Protein AF-0000000075201755 (afdb_homodimer)

InterPro domains:
  IPR006913 CENP-V/GFA domain [PF04828] (7-126)
  IPR006913 CENP-V/GFA domain [PS51891] (7-127)
  IPR011057 Mss4-like superfamily [SSF51316] (7-144)

Organism: Armillaria gallica (NCBI:txid47427)

Radius of gyration: 18.47 Å; Cα contacts (8 Å, |Δi|>4): 794; chains: 2; bounding box: 42×54×46 Å

Structure (mmCIF, N/CA/C/O backbone):
data_AF-0000000075201755-model_v1
#
loop_
_entity.id
_entity.type
_entity.pdbx_description
1 polymer 'CENP-V/GFA domain-containing protein'
#
loop_
_atom_site.group_PDB
_atom_site.id
_atom_site.type_symbol
_atom_site.label_atom_id
_atom_site.label_alt_id
_atom_site.label_comp_id
_atom_site.label_asym_id
_atom_site.label_entity_id
_atom_site.label_seq_id
_atom_site.pdbx_PDB_ins_code
_atom_site.Cartn_x
_atom_site.Cartn_y
_atom_site.Cartn_z
_atom_site.occupancy
_atom_site.B_iso_or_equiv
_atom_site.auth_seq_id
_atom_site.auth_comp_id
_atom_site.auth_asym_id
_atom_site.auth_atom_id
_atom_site.pdbx_PDB_model_num
ATOM 1 N N . MET A 1 1 ? -8.461 -29.719 -10.852 1 42.91 1 MET A N 1
ATOM 2 C CA . MET A 1 1 ? -9.305 -28.578 -11.188 1 42.91 1 MET A CA 1
ATOM 3 C C . MET A 1 1 ? -8.68 -27.281 -10.688 1 42.91 1 MET A C 1
ATOM 5 O O . MET A 1 1 ? -8.844 -26.219 -11.312 1 42.91 1 MET A O 1
ATOM 9 N N . SER A 1 2 ? -8.062 -27.219 -9.43 1 54.12 2 SER A N 1
ATOM 10 C CA . SER A 1 2 ? -7.434 -26.156 -8.648 1 54.12 2 SER A CA 1
ATOM 11 C C . SER A 1 2 ? -6.188 -25.625 -9.344 1 54.12 2 SER A C 1
ATOM 13 O O . SER A 1 2 ? -5.934 -24.406 -9.328 1 54.12 2 SER A O 1
ATOM 15 N N . GLU A 1 3 ? -5.562 -26.531 -10.18 1 63.09 3 GLU A N 1
ATOM 16 C CA . GLU A 1 3 ? -4.336 -26.234 -10.914 1 63.09 3 GLU A CA 1
ATOM 17 C C . GLU A 1 3 ? -4.629 -25.484 -12.211 1 63.09 3 GLU A C 1
ATOM 19 O O . GLU A 1 3 ? -3.717 -24.938 -12.836 1 63.09 3 GLU A O 1
ATOM 24 N N . ASP A 1 4 ? -5.906 -25.203 -12.461 1 81.56 4 ASP A N 1
ATOM 25 C CA . ASP A 1 4 ? -6.223 -24.625 -13.766 1 81.56 4 ASP A CA 1
ATOM 26 C C . ASP A 1 4 ? -6.762 -23.203 -13.617 1 81.56 4 ASP A C 1
ATOM 28 O O . ASP A 1 4 ? -7.336 -22.641 -14.555 1 81.56 4 ASP A O 1
ATOM 32 N N . ILE A 1 5 ? -6.504 -22.656 -12.586 1 93.19 5 ILE A N 1
ATOM 33 C CA . ILE A 1 5 ? -7.125 -21.359 -12.383 1 93.19 5 ILE A CA 1
ATOM 34 C C . ILE A 1 5 ? -6.266 -20.266 -13.023 1 93.19 5 ILE A C 1
ATOM 36 O O . ILE A 1 5 ? -5.035 -20.375 -13.055 1 93.19 5 ILE A O 1
ATOM 40 N N . GLU A 1 6 ? -7.012 -19.312 -13.594 1 97.19 6 GLU A N 1
ATOM 41 C CA . GLU A 1 6 ? -6.352 -18.109 -14.086 1 97.19 6 GLU A CA 1
ATOM 42 C C . GLU A 1 6 ? -6.793 -16.875 -13.289 1 97.19 6 GLU A C 1
ATOM 44 O O . GLU A 1 6 ? -7.984 -16.703 -13.023 1 97.19 6 GLU A O 1
ATOM 49 N N . THR A 1 7 ? -5.836 -16.125 -12.875 1 97.81 7 THR A N 1
ATOM 50 C CA . THR A 1 7 ? -6.086 -14.883 -12.141 1 97.81 7 THR A CA 1
ATOM 51 C C . THR A 1 7 ? -5.512 -13.68 -12.883 1 97.81 7 THR A C 1
ATOM 53 O O . THR A 1 7 ? -4.391 -13.742 -13.398 1 97.81 7 THR A O 1
ATOM 56 N N . ASN A 1 8 ? -6.355 -12.648 -12.961 1 98.19 8 ASN A N 1
ATOM 57 C CA . ASN A 1 8 ? -5.941 -11.43 -13.648 1 98.19 8 ASN A CA 1
ATOM 58 C C . ASN A 1 8 ? -5.848 -10.25 -12.688 1 98.19 8 ASN A C 1
ATOM 60 O O . ASN A 1 8 ? -6.578 -10.195 -11.695 1 98.19 8 ASN A O 1
ATOM 64 N N . GLY A 1 9 ? -4.926 -9.367 -12.992 1 97.81 9 GLY A N 1
ATOM 65 C CA . GLY A 1 9 ? -4.746 -8.141 -12.242 1 97.81 9 GLY A CA 1
ATOM 66 C C . GLY A 1 9 ? -3.98 -7.074 -13 1 97.81 9 GLY A C 1
ATOM 67 O O . GLY A 1 9 ? -3.691 -7.242 -14.188 1 97.81 9 GLY A O 1
ATOM 68 N N . GLY A 1 10 ? -3.781 -5.914 -12.305 1 96.94 10 GLY A N 1
ATOM 69 C CA . GLY A 1 10 ? -3.074 -4.82 -12.945 1 96.94 10 GLY A CA 1
ATOM 70 C C . GLY A 1 10 ? -3.221 -3.5 -12.211 1 96.94 10 GLY A C 1
ATOM 71 O O . GLY A 1 10 ? -3.791 -3.451 -11.117 1 96.94 10 GLY A O 1
ATOM 72 N N . CYS A 1 11 ? -2.637 -2.471 -12.883 1 94.75 11 CYS A N 1
ATOM 73 C CA . CYS A 1 11 ? -2.6 -1.148 -12.266 1 94.75 11 CYS A CA 1
ATOM 74 C C . CYS A 1 11 ? -3.977 -0.497 -12.289 1 94.75 11 CYS A C 1
ATOM 76 O O . CYS A 1 11 ? -4.926 -1.062 -12.836 1 94.75 11 CYS A O 1
ATOM 78 N N . TYR A 1 12 ? -4.113 0.664 -11.703 1 92.19 12 TYR A N 1
ATOM 79 C CA . TYR A 1 12 ? -5.367 1.394 -11.547 1 92.19 12 TYR A CA 1
ATOM 80 C C . TYR A 1 12 ? -5.941 1.788 -12.898 1 92.19 12 TYR A C 1
ATOM 82 O O . TYR A 1 12 ? -7.137 1.61 -13.148 1 92.19 12 TYR A O 1
ATOM 90 N N . CYS A 1 13 ? -5.168 2.301 -13.812 1 91.62 13 CYS A N 1
ATOM 91 C CA . CYS A 1 13 ? -5.68 2.873 -15.055 1 91.62 13 CYS A CA 1
ATOM 92 C C . CYS A 1 13 ? -5.855 1.799 -16.125 1 91.62 13 CYS A C 1
ATOM 94 O O . CYS A 1 13 ? -6.395 2.066 -17.203 1 91.62 13 CYS A O 1
ATOM 96 N N . GLY A 1 14 ? -5.316 0.636 -15.852 1 92.88 14 GLY A N 1
ATOM 97 C CA . GLY A 1 14 ? -5.551 -0.48 -16.75 1 92.88 14 GLY A CA 1
ATOM 98 C C . GLY A 1 14 ? -4.488 -0.616 -17.828 1 92.88 14 GLY A C 1
ATOM 99 O O . GLY A 1 14 ? -4.508 -1.568 -18.609 1 92.88 14 GLY A O 1
ATOM 100 N N . LYS A 1 15 ? -3.479 0.165 -17.828 1 94.12 15 LYS A N 1
ATOM 101 C CA . LYS A 1 15 ? -2.49 0.162 -18.891 1 94.12 15 LYS A CA 1
ATOM 102 C C . LYS A 1 15 ? -1.431 -0.912 -18.672 1 94.12 15 LYS A C 1
ATOM 104 O O . LYS A 1 15 ? -0.676 -1.252 -19.578 1 94.12 15 LYS A O 1
ATOM 109 N N . LEU A 1 16 ? -1.272 -1.37 -17.562 1 96.25 16 LEU A N 1
ATOM 110 C CA . LEU A 1 16 ? -0.394 -2.484 -17.234 1 96.25 16 LEU A CA 1
ATOM 111 C C . LEU A 1 16 ? -1.183 -3.623 -16.594 1 96.25 16 LEU A C 1
ATOM 113 O O . LEU A 1 16 ? -1.759 -3.457 -15.508 1 96.25 16 LEU A O 1
ATOM 117 N N . ARG A 1 17 ? -1.285 -4.777 -17.297 1 97.62 17 ARG A N 1
ATOM 118 C CA . ARG A 1 17 ? -2.09 -5.906 -16.859 1 97.62 17 ARG A CA 1
ATOM 119 C C . ARG A 1 17 ? -1.306 -7.211 -16.953 1 97.62 17 ARG A C 1
ATOM 121 O O . ARG A 1 17 ? -0.401 -7.336 -17.781 1 97.62 17 ARG A O 1
ATOM 128 N N . TYR A 1 18 ? -1.688 -8.148 -16.156 1 98.31 18 TYR A N 1
ATOM 129 C CA . TYR A 1 18 ? -1.048 -9.453 -16.172 1 98.31 18 TYR A CA 1
ATOM 130 C C . TYR A 1 18 ? -2.068 -10.562 -15.945 1 98.31 18 TYR A C 1
ATOM 132 O O . TYR A 1 18 ? -3.209 -10.297 -15.555 1 98.31 18 TYR A O 1
ATOM 140 N N . ALA A 1 19 ? -1.633 -11.773 -16.25 1 98.44 19 ALA A N 1
ATOM 141 C CA . ALA A 1 19 ? -2.316 -13.008 -15.875 1 98.44 19 ALA A CA 1
ATOM 142 C C . ALA A 1 19 ? -1.36 -13.977 -15.188 1 98.44 19 ALA A C 1
ATOM 144 O O . ALA A 1 19 ? -0.18 -14.055 -15.539 1 98.44 19 ALA A O 1
ATOM 145 N N . VAL A 1 20 ? -1.873 -14.648 -14.195 1 98.06 20 VAL A N 1
ATOM 146 C CA . VAL A 1 20 ? -1.144 -15.742 -13.555 1 98.06 20 VAL A CA 1
ATOM 147 C C . VAL A 1 20 ? -1.984 -17.016 -13.594 1 98.06 20 VAL A C 1
ATOM 149 O O . VAL A 1 20 ? -3.201 -16.969 -13.391 1 98.06 20 VAL A O 1
ATOM 152 N N . LYS A 1 21 ? -1.256 -18.094 -13.891 1 97.38 21 LYS A N 1
ATOM 153 C CA . LYS A 1 21 ? -1.932 -19.391 -13.969 1 97.38 21 LYS A CA 1
ATOM 154 C C . LYS A 1 21 ? -1.523 -20.297 -12.805 1 97.38 21 LYS A C 1
ATOM 156 O O . LYS A 1 21 ? -0.35 -20.344 -12.438 1 97.38 21 LYS A O 1
ATOM 161 N N . GLY A 1 22 ? -2.537 -20.969 -12.273 1 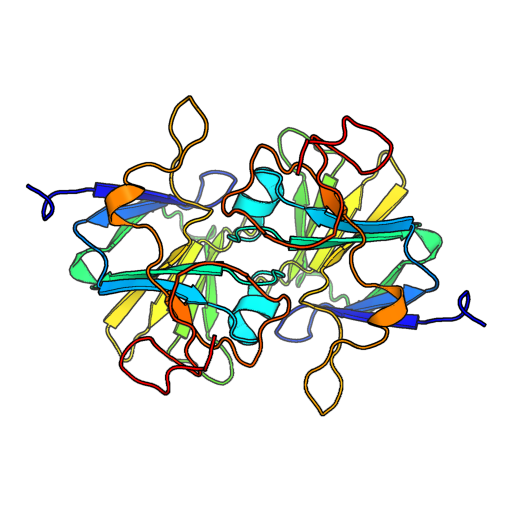96.75 22 GLY A N 1
ATOM 162 C CA . GLY A 1 22 ? -2.277 -21.938 -11.227 1 96.75 22 GLY A CA 1
ATOM 163 C C . GLY A 1 22 ? -2.342 -21.359 -9.836 1 96.75 22 GLY A C 1
ATOM 164 O O . GLY A 1 22 ? -2.85 -20.25 -9.641 1 96.75 22 GLY A O 1
ATOM 165 N N . LEU A 1 23 ? -2.004 -22.188 -8.844 1 96.94 23 LEU A N 1
ATOM 166 C CA . LEU A 1 23 ? -2.016 -21.797 -7.438 1 96.94 23 LEU A CA 1
ATOM 167 C C . LEU A 1 23 ? -0.714 -21.094 -7.055 1 96.94 23 LEU A C 1
ATOM 169 O O . LEU A 1 23 ? 0.337 -21.375 -7.641 1 96.94 23 LEU A O 1
ATOM 173 N N . PRO A 1 24 ? -0.833 -20.203 -6.094 1 97.31 24 PRO A N 1
ATOM 174 C CA . PRO A 1 24 ? 0.39 -19.5 -5.676 1 97.31 24 PRO A CA 1
ATOM 175 C C . PRO A 1 24 ? 1.364 -20.422 -4.938 1 97.31 24 PRO A C 1
ATOM 177 O O . PRO A 1 24 ? 0.945 -21.406 -4.312 1 97.31 24 PRO A O 1
ATOM 180 N N . LEU A 1 25 ? 2.635 -20.031 -5.102 1 96.94 25 LEU A N 1
ATOM 181 C CA . LEU A 1 25 ? 3.672 -20.641 -4.277 1 96.94 25 LEU A CA 1
ATOM 182 C C . LEU A 1 25 ? 3.596 -20.141 -2.84 1 96.94 25 LEU A C 1
ATOM 184 O O . LEU A 1 25 ? 3.971 -20.859 -1.909 1 96.94 25 LEU A O 1
ATOM 188 N N . LEU A 1 26 ? 3.174 -18.953 -2.674 1 97.31 26 LEU A N 1
ATOM 189 C CA . LEU A 1 26 ? 3.057 -18.25 -1.401 1 97.31 26 LEU A CA 1
ATOM 190 C C . LEU A 1 26 ? 2.025 -17.125 -1.49 1 97.31 26 LEU A C 1
ATOM 192 O O . LEU A 1 26 ? 1.981 -16.391 -2.48 1 97.31 26 LEU A O 1
ATOM 196 N N . SER A 1 27 ? 1.187 -17.031 -0.545 1 98.19 27 SER A N 1
ATOM 197 C CA . SER A 1 27 ? 0.241 -15.938 -0.362 1 98.19 27 SER A CA 1
ATOM 198 C C . SER A 1 27 ? 0.22 -15.461 1.086 1 98.19 27 SER A C 1
ATOM 200 O O . SER A 1 27 ? -0.133 -16.219 1.99 1 98.19 27 SER A O 1
ATOM 202 N N . ALA A 1 28 ? 0.634 -14.18 1.327 1 98.5 28 ALA A N 1
ATOM 203 C CA . ALA A 1 28 ? 0.812 -13.711 2.699 1 98.5 28 ALA A CA 1
ATOM 204 C C . ALA A 1 28 ? 0.597 -12.203 2.797 1 98.5 28 ALA A C 1
ATOM 206 O O . ALA A 1 28 ? 0.682 -11.492 1.793 1 98.5 28 ALA A O 1
ATOM 207 N N . TYR A 1 29 ? 0.258 -11.766 4.008 1 98.06 29 TYR A N 1
ATOM 208 C CA . TYR A 1 29 ? 0.422 -10.352 4.332 1 98.06 29 TYR A CA 1
ATOM 209 C C . TYR A 1 29 ? 1.868 -10.047 4.699 1 98.06 29 TYR A C 1
ATOM 211 O O . TYR A 1 29 ? 2.396 -10.578 5.676 1 98.06 29 TYR A O 1
ATOM 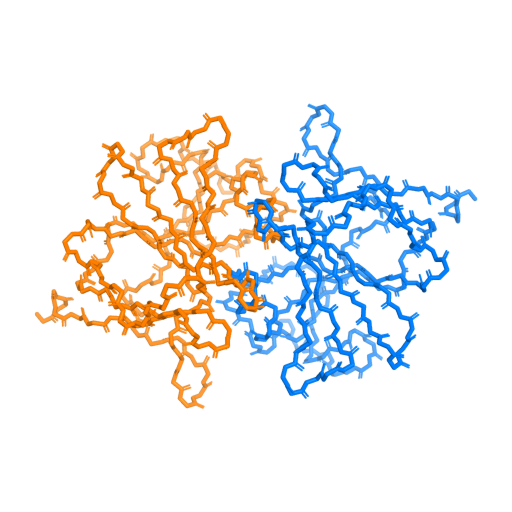219 N N . CYS A 1 30 ? 2.498 -9.242 3.938 1 98.06 30 CYS A N 1
ATOM 220 C CA . CYS A 1 30 ? 3.891 -8.891 4.176 1 98.06 30 CYS A CA 1
ATOM 221 C C . CYS A 1 30 ? 3.994 -7.559 4.914 1 98.06 30 CYS A C 1
ATOM 223 O O . CYS A 1 30 ? 3.498 -6.539 4.434 1 98.06 30 CYS A O 1
ATOM 225 N N . HIS A 1 31 ? 4.73 -7.562 6.035 1 97 31 HIS A N 1
ATOM 226 C CA . HIS A 1 31 ? 4.867 -6.391 6.895 1 97 31 HIS A CA 1
ATOM 227 C C . HIS A 1 31 ? 6.285 -5.84 6.852 1 97 31 HIS A C 1
ATOM 229 O O . HIS A 1 31 ? 6.66 -5.008 7.684 1 97 31 HIS A O 1
ATOM 235 N N . CYS A 1 32 ? 7.105 -6.254 5.887 1 96.19 32 CYS A N 1
ATOM 236 C CA . CYS A 1 32 ? 8.484 -5.777 5.887 1 96.19 32 CYS A CA 1
ATOM 237 C C . CYS A 1 32 ? 8.547 -4.285 5.586 1 96.19 32 CYS A C 1
ATOM 239 O O . CYS A 1 32 ? 7.641 -3.736 4.957 1 96.19 32 CYS A O 1
ATOM 241 N N . THR A 1 33 ? 9.633 -3.66 5.969 1 93.31 33 THR A N 1
ATOM 242 C CA . THR A 1 33 ? 9.742 -2.209 5.848 1 93.31 33 THR A CA 1
ATOM 243 C C . THR A 1 33 ? 9.891 -1.797 4.387 1 93.31 33 THR A C 1
ATOM 245 O O . THR A 1 33 ? 9.508 -0.688 4.008 1 93.31 33 THR A O 1
ATOM 248 N N . LEU A 1 34 ? 10.406 -2.648 3.551 1 93.12 34 LEU A N 1
ATOM 249 C CA . LEU A 1 34 ? 10.508 -2.357 2.125 1 93.12 34 LEU A CA 1
ATOM 250 C C . LEU A 1 34 ? 9.133 -2.197 1.5 1 93.12 34 LEU A C 1
ATOM 252 O O . LEU A 1 34 ? 8.859 -1.195 0.835 1 93.12 34 LEU A O 1
ATOM 256 N N . CYS A 1 35 ? 8.242 -3.164 1.737 1 94.88 35 CYS A N 1
ATOM 257 C CA . CYS A 1 35 ? 6.891 -3.105 1.192 1 94.88 35 CYS A CA 1
ATOM 258 C C . CYS A 1 35 ? 6.125 -1.917 1.763 1 94.88 35 CYS A C 1
ATOM 260 O O . CYS A 1 35 ? 5.367 -1.261 1.046 1 94.88 35 CYS A O 1
ATOM 262 N N . GLN A 1 36 ? 6.344 -1.65 3.047 1 94.06 36 GLN A N 1
ATOM 263 C CA . GLN A 1 36 ? 5.711 -0.491 3.668 1 94.06 36 GLN A CA 1
ATOM 264 C C . GLN A 1 36 ? 6.102 0.798 2.951 1 94.06 36 GLN A C 1
ATOM 266 O O . GLN A 1 36 ? 5.238 1.613 2.617 1 94.06 36 GLN A O 1
ATOM 271 N N . ARG A 1 37 ? 7.348 0.954 2.682 1 91.12 37 ARG A N 1
ATOM 272 C CA . ARG A 1 37 ? 7.848 2.195 2.102 1 91.12 37 ARG A CA 1
ATOM 273 C C . ARG A 1 37 ? 7.488 2.293 0.622 1 91.12 37 ARG A C 1
ATOM 275 O O . ARG A 1 37 ? 7.086 3.355 0.143 1 91.12 37 ARG A O 1
ATOM 282 N N . PHE A 1 38 ? 7.586 1.23 -0.1 1 92.12 38 PHE A N 1
ATOM 283 C CA . PHE A 1 38 ? 7.332 1.249 -1.535 1 92.12 38 PHE A CA 1
ATOM 284 C C . PHE A 1 38 ? 5.848 1.449 -1.82 1 92.12 38 PHE A C 1
ATOM 286 O O . PHE A 1 38 ? 5.48 2.18 -2.742 1 92.12 38 PHE A O 1
ATOM 293 N N . ASP A 1 39 ? 5.016 0.807 -1.049 1 93.38 39 ASP A N 1
ATOM 294 C CA . ASP A 1 39 ? 3.586 0.832 -1.33 1 93.38 39 ASP A CA 1
ATOM 295 C C . ASP A 1 39 ? 2.859 1.803 -0.402 1 93.38 39 ASP A C 1
ATOM 297 O O . ASP A 1 39 ? 1.632 1.903 -0.438 1 93.38 39 ASP A O 1
ATOM 301 N N . ALA A 1 40 ? 3.645 2.51 0.417 1 93.5 40 ALA A N 1
ATOM 302 C CA . ALA A 1 40 ? 3.096 3.504 1.335 1 93.5 40 ALA A CA 1
ATOM 303 C C . ALA A 1 40 ? 1.946 2.918 2.152 1 93.5 40 ALA A C 1
ATOM 305 O O . ALA A 1 40 ? 0.886 3.535 2.275 1 93.5 40 ALA A O 1
ATOM 306 N N . ALA A 1 41 ? 2.127 1.716 2.693 1 95.5 41 ALA A N 1
ATOM 307 C CA . ALA A 1 41 ? 1.025 1.019 3.352 1 95.5 41 ALA A CA 1
ATOM 308 C C . ALA A 1 41 ? 1.518 0.24 4.566 1 95.5 41 ALA A C 1
ATOM 310 O O . ALA A 1 41 ? 2.715 -0.023 4.703 1 95.5 41 ALA A O 1
ATOM 311 N N . ALA A 1 42 ? 0.602 -0.088 5.48 1 93.06 42 ALA A N 1
ATOM 312 C CA . ALA A 1 42 ? 0.961 -0.862 6.668 1 93.06 42 ALA A CA 1
ATOM 313 C C . ALA A 1 42 ? 1.459 -2.252 6.285 1 93.06 42 ALA A C 1
ATOM 315 O O . ALA A 1 42 ? 2.377 -2.785 6.914 1 93.06 42 ALA A O 1
ATOM 316 N N . PHE A 1 43 ? 0.849 -2.801 5.348 1 96.12 43 PHE A N 1
ATOM 317 C CA . PHE A 1 43 ? 1.266 -4.082 4.789 1 96.12 43 PHE A CA 1
ATOM 318 C C . PHE A 1 43 ? 0.59 -4.336 3.447 1 96.12 43 PHE A C 1
ATOM 320 O O . PHE A 1 43 ? -0.344 -3.623 3.072 1 96.12 43 PHE A O 1
ATOM 327 N N . ILE A 1 44 ? 1.083 -5.297 2.699 1 97.12 44 ILE A N 1
ATOM 328 C CA . ILE A 1 44 ? 0.491 -5.652 1.413 1 97.12 44 ILE A CA 1
ATOM 329 C C . ILE A 1 44 ? 0.144 -7.141 1.398 1 97.12 44 ILE A C 1
ATOM 331 O O . ILE A 1 44 ? 0.649 -7.91 2.219 1 97.12 44 ILE A O 1
ATOM 335 N N . HIS A 1 45 ? -0.804 -7.48 0.625 1 97.88 45 HIS A N 1
ATOM 336 C CA . HIS A 1 45 ? -1.05 -8.875 0.27 1 97.88 45 HIS A CA 1
ATOM 337 C C . HIS A 1 45 ? -0.196 -9.297 -0.921 1 97.88 45 HIS A C 1
ATOM 339 O O . HIS A 1 45 ? -0.499 -8.945 -2.064 1 97.88 45 HIS A O 1
ATOM 345 N N . THR A 1 46 ? 0.869 -10.078 -0.638 1 98.25 46 THR A N 1
ATOM 346 C CA . THR A 1 46 ? 1.783 -10.531 -1.68 1 98.25 46 THR A CA 1
ATOM 347 C C . THR A 1 46 ? 1.472 -11.969 -2.084 1 98.25 46 THR A C 1
ATOM 349 O O . THR A 1 46 ? 1.221 -12.82 -1.229 1 98.25 46 THR A O 1
ATOM 352 N N . ILE A 1 47 ? 1.482 -12.164 -3.344 1 98.44 47 ILE A N 1
ATOM 353 C CA . ILE A 1 47 ? 1.196 -13.484 -3.906 1 98.44 47 ILE A CA 1
ATOM 354 C C . ILE A 1 47 ? 2.305 -13.883 -4.879 1 98.44 47 ILE A C 1
ATOM 356 O O . ILE A 1 47 ? 2.578 -13.164 -5.844 1 98.44 47 ILE A O 1
ATOM 360 N N . HIS A 1 48 ? 2.912 -15.008 -4.633 1 98.5 48 HIS A N 1
ATOM 361 C CA . HIS A 1 48 ? 4.094 -15.414 -5.383 1 98.5 48 HIS A CA 1
ATOM 362 C C . HIS A 1 48 ? 3.775 -16.562 -6.336 1 98.5 48 HIS A C 1
ATOM 364 O O . HIS A 1 48 ? 3.041 -17.484 -5.977 1 98.5 48 HIS A O 1
ATOM 370 N N . PHE A 1 49 ? 4.344 -16.453 -7.48 1 98.38 49 PHE A N 1
ATOM 371 C CA . PHE A 1 49 ? 4.176 -17.469 -8.516 1 98.38 49 PHE A CA 1
ATOM 372 C C . PHE A 1 49 ? 5.512 -17.797 -9.18 1 98.38 49 PHE A C 1
ATOM 374 O O . PHE A 1 49 ? 6.426 -16.953 -9.188 1 98.38 49 PHE A O 1
ATOM 381 N N . SER A 1 50 ? 5.578 -19.016 -9.758 1 97.75 50 SER A N 1
ATOM 382 C CA . SER A 1 50 ? 6.703 -19.328 -10.641 1 97.75 50 SER A CA 1
ATOM 383 C C . SER A 1 50 ? 6.695 -18.438 -11.875 1 97.75 50 SER A C 1
ATOM 385 O O . SER A 1 50 ? 5.645 -17.938 -12.281 1 97.75 50 SER A O 1
ATOM 387 N N . SER A 1 51 ? 7.871 -18.281 -12.406 1 98.19 51 SER A N 1
ATOM 388 C CA . SER A 1 51 ? 7.988 -17.422 -13.578 1 98.19 51 SER A CA 1
ATOM 389 C C . SER A 1 51 ? 7.109 -17.922 -14.719 1 98.19 51 SER A C 1
ATOM 391 O O . SER A 1 51 ? 6.512 -17.141 -15.445 1 98.19 51 SER A O 1
ATOM 393 N N . ALA A 1 52 ? 6.965 -19.219 -14.883 1 97.69 52 ALA A N 1
ATOM 394 C CA . ALA A 1 52 ? 6.207 -19.812 -15.977 1 97.69 52 ALA A CA 1
ATOM 395 C C . ALA A 1 52 ? 4.715 -19.531 -15.828 1 97.69 52 ALA A C 1
ATOM 397 O O . ALA A 1 52 ? 3.961 -19.625 -16.797 1 97.69 52 ALA A O 1
ATOM 398 N N . ALA A 1 53 ? 4.273 -19.234 -14.664 1 97.81 53 ALA A N 1
ATOM 399 C CA . ALA A 1 53 ? 2.855 -19.031 -14.383 1 97.81 53 ALA A CA 1
ATOM 400 C C . ALA A 1 53 ? 2.43 -17.609 -14.742 1 97.81 53 ALA A C 1
ATOM 402 O O . ALA A 1 53 ? 1.235 -17.312 -14.836 1 97.81 53 ALA A O 1
ATOM 403 N N . PHE A 1 54 ? 3.379 -16.703 -14.891 1 98.44 54 PHE A N 1
ATOM 404 C CA . PHE A 1 54 ? 3.1 -15.281 -15.031 1 98.44 54 PHE A CA 1
ATOM 405 C C . PHE A 1 54 ? 3.234 -14.852 -16.484 1 98.44 54 PHE A C 1
ATOM 407 O O . PHE A 1 54 ? 4.172 -15.258 -17.188 1 98.44 54 PHE A O 1
ATOM 414 N N . SER A 1 55 ? 2.295 -13.961 -16.922 1 98.19 55 SER A N 1
ATOM 415 C CA . SER A 1 55 ? 2.428 -13.305 -18.219 1 98.19 55 SER A CA 1
ATOM 416 C C . SER A 1 55 ? 1.83 -11.898 -18.188 1 98.19 55 SER A C 1
ATOM 418 O O . SER A 1 55 ? 0.781 -11.68 -17.594 1 98.19 55 SER A O 1
ATOM 420 N N . TRP A 1 56 ? 2.543 -10.992 -18.812 1 97.75 56 TRP A N 1
ATOM 421 C CA . TRP A 1 56 ? 1.932 -9.695 -19.094 1 97.75 56 TRP A CA 1
ATOM 422 C C . TRP A 1 56 ? 0.87 -9.812 -20.188 1 97.75 56 TRP A C 1
ATOM 424 O O . TRP A 1 56 ? 1.112 -10.422 -21.234 1 97.75 56 TRP A O 1
ATOM 434 N N . THR A 1 57 ? -0.287 -9.258 -19.875 1 97.88 57 THR A N 1
ATOM 435 C CA . THR A 1 57 ? -1.341 -9.281 -20.891 1 97.88 57 THR A CA 1
ATOM 436 C C . THR A 1 57 ? -1.526 -7.906 -21.516 1 97.88 57 THR A C 1
ATOM 438 O O . THR A 1 57 ? -2.143 -7.781 -22.578 1 97.88 57 THR A O 1
ATOM 441 N N . ARG A 1 58 ? -1.114 -6.898 -20.922 1 96.69 58 ARG A N 1
ATOM 442 C CA . ARG A 1 58 ? -0.993 -5.543 -21.453 1 96.69 58 ARG A CA 1
ATOM 443 C C . ARG A 1 58 ? 0.275 -4.867 -20.938 1 96.69 58 ARG A C 1
ATOM 445 O O . ARG A 1 58 ? 0.401 -4.598 -19.75 1 96.69 58 ARG A O 1
ATOM 452 N N . TYR A 1 59 ? 1.113 -4.719 -21.812 1 93.81 59 TYR A N 1
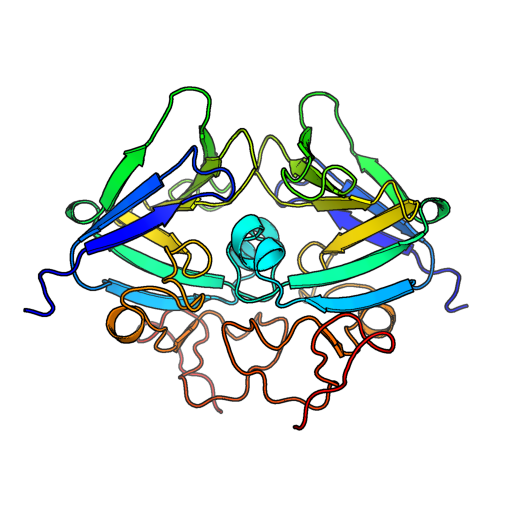ATOM 453 C CA . TYR A 1 59 ? 2.432 -4.164 -21.531 1 93.81 59 TYR A CA 1
ATOM 454 C C . TYR A 1 59 ? 2.904 -3.273 -22.672 1 93.81 59 TYR A C 1
ATOM 456 O O . TYR A 1 59 ? 3.146 -3.752 -23.781 1 93.81 59 TYR A O 1
ATOM 464 N N . GLU A 1 60 ? 2.727 -2.025 -22.5 1 84.88 60 GLU A N 1
ATOM 465 C CA . GLU A 1 60 ? 3.232 -1.115 -23.531 1 84.88 60 GLU A CA 1
ATOM 466 C C . GLU A 1 60 ? 4.578 -0.522 -23.125 1 84.88 60 GLU A C 1
ATOM 468 O O . GLU A 1 60 ? 4.703 0.073 -22.047 1 84.88 60 GLU A O 1
ATOM 473 N N . GLU A 1 61 ? 5.453 -0.667 -24.078 1 77.19 61 GLU A N 1
ATOM 474 C CA . GLU A 1 61 ? 6.781 -0.117 -23.828 1 77.19 61 GLU A CA 1
ATOM 475 C C . GLU A 1 61 ? 6.715 1.383 -23.547 1 77.19 61 GLU A C 1
ATOM 477 O O . GLU A 1 61 ? 5.938 2.1 -24.188 1 77.19 61 GLU A O 1
ATOM 482 N N . GLY A 1 62 ? 7.426 1.862 -22.594 1 81.88 62 GLY A N 1
ATOM 483 C CA . GLY A 1 62 ? 7.422 3.268 -22.203 1 81.88 62 GLY A CA 1
ATOM 484 C C . GLY A 1 62 ? 6.371 3.605 -21.172 1 81.88 62 GLY A C 1
ATOM 485 O O . GLY A 1 62 ? 6.375 4.703 -20.609 1 81.88 62 GLY A O 1
ATOM 486 N N . LYS A 1 63 ? 5.52 2.6 -20.969 1 85.25 63 LYS A N 1
ATOM 487 C CA . LYS A 1 63 ? 4.469 2.863 -19.984 1 85.25 63 LYS A CA 1
ATOM 488 C C . LYS A 1 63 ? 4.691 2.055 -18.719 1 85.25 63 LYS A C 1
ATOM 490 O O . LYS A 1 63 ? 3.779 1.913 -17.891 1 85.25 63 LYS A O 1
ATOM 495 N N . VAL A 1 64 ? 5.887 1.512 -18.625 1 92.94 64 VAL A N 1
ATOM 496 C CA . VAL A 1 64 ? 6.262 0.74 -17.438 1 92.94 64 VAL A CA 1
ATOM 497 C C . VAL A 1 64 ? 7.516 1.339 -16.812 1 92.94 64 VAL A C 1
ATOM 499 O O . VAL A 1 64 ? 8.492 1.627 -17.5 1 92.94 64 VAL A O 1
ATOM 502 N N . ASN A 1 65 ? 7.445 1.592 -15.594 1 92.25 65 ASN A N 1
ATOM 503 C CA . ASN A 1 65 ? 8.609 1.977 -14.797 1 92.25 65 ASN A CA 1
ATOM 504 C C . ASN A 1 65 ? 9.133 0.808 -13.969 1 92.25 65 ASN A C 1
ATOM 506 O O . ASN A 1 65 ? 8.359 0.136 -13.281 1 92.25 65 ASN A O 1
ATOM 510 N N . THR A 1 66 ? 10.422 0.607 -14.125 1 94.06 66 THR A N 1
ATOM 511 C CA . THR A 1 66 ? 11.031 -0.444 -13.32 1 94.06 66 THR A CA 1
ATOM 512 C C . THR A 1 66 ? 12.062 0.143 -12.359 1 94.06 66 THR A C 1
ATOM 514 O O . THR A 1 66 ? 12.633 1.202 -12.625 1 94.06 66 THR A O 1
ATOM 517 N N . PHE A 1 67 ? 12.203 -0.52 -11.25 1 95.38 67 PHE A N 1
ATOM 518 C CA . PHE A 1 67 ? 13.172 -0.127 -10.242 1 95.38 67 PHE A CA 1
ATOM 519 C C . PHE A 1 67 ? 13.805 -1.354 -9.586 1 95.38 67 PHE A C 1
ATOM 521 O O . PHE A 1 67 ? 13.094 -2.219 -9.07 1 95.38 67 PHE A O 1
ATOM 528 N N . GLU A 1 68 ? 15.148 -1.363 -9.742 1 96.5 68 GLU A N 1
ATOM 529 C CA . GLU A 1 68 ? 15.875 -2.373 -8.977 1 96.5 68 GLU A CA 1
ATOM 530 C C . GLU A 1 68 ? 16.141 -1.903 -7.551 1 96.5 68 GLU A C 1
ATOM 532 O O . GLU A 1 68 ? 16.781 -0.865 -7.344 1 96.5 68 GLU A O 1
ATOM 537 N N . VAL A 1 69 ? 15.633 -2.713 -6.582 1 94.69 69 VAL A N 1
ATOM 538 C CA . VAL A 1 69 ? 15.797 -2.328 -5.184 1 94.69 69 VAL A CA 1
ATOM 539 C C . VAL A 1 69 ? 17.281 -2.188 -4.855 1 94.69 69 VAL A C 1
ATOM 541 O O . VAL A 1 69 ? 18.062 -3.109 -5.09 1 94.69 69 VAL A O 1
ATOM 544 N N . THR A 1 70 ? 17.719 -1.019 -4.328 1 90.75 70 THR A N 1
ATOM 545 C CA . THR A 1 70 ? 19.109 -0.632 -4.148 1 90.75 70 THR A CA 1
ATOM 546 C C . THR A 1 70 ? 19.875 -1.693 -3.357 1 90.75 70 THR A C 1
ATOM 548 O O . THR A 1 70 ? 20.906 -2.188 -3.803 1 90.75 70 THR A O 1
ATOM 551 N N . 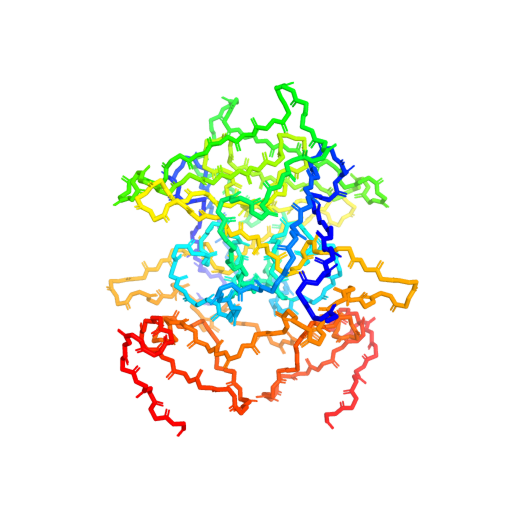ASP A 1 71 ? 19.406 -2.199 -2.271 1 90.25 71 ASP A N 1
ATOM 552 C CA . ASP A 1 71 ? 20.125 -3.162 -1.447 1 90.25 71 ASP A CA 1
ATOM 553 C C . ASP A 1 71 ? 19.734 -4.594 -1.806 1 90.25 71 ASP A C 1
ATOM 555 O O . ASP A 1 71 ? 20.266 -5.551 -1.233 1 90.25 71 ASP A O 1
ATOM 559 N N . LYS A 1 72 ? 18.875 -4.836 -2.76 1 95.12 72 LYS A N 1
ATOM 560 C CA . LYS A 1 72 ? 18.422 -6.129 -3.275 1 95.12 72 LYS A CA 1
ATOM 561 C C . LYS A 1 72 ? 18.188 -6.062 -4.781 1 95.12 72 LYS A C 1
ATOM 563 O O . LYS A 1 72 ? 17.062 -6.297 -5.246 1 95.12 72 LYS A O 1
ATOM 568 N N . PRO A 1 73 ? 19.297 -5.879 -5.48 1 95.12 73 PRO A N 1
ATOM 569 C CA . PRO A 1 73 ? 19.125 -5.578 -6.906 1 95.12 73 PRO A CA 1
ATOM 570 C C . PRO A 1 73 ? 18.516 -6.738 -7.684 1 95.12 73 PRO A C 1
ATOM 572 O O . PRO A 1 73 ? 18.109 -6.562 -8.836 1 95.12 73 PRO A O 1
ATOM 575 N N . TRP A 1 74 ? 18.391 -7.938 -7.059 1 97.06 74 TRP A N 1
ATOM 576 C CA . TRP A 1 74 ? 17.734 -9.07 -7.715 1 97.06 74 TRP A CA 1
ATOM 577 C C . TRP A 1 74 ? 16.219 -8.922 -7.656 1 97.06 74 TRP A C 1
ATOM 579 O O . TRP A 1 74 ? 15.492 -9.688 -8.297 1 97.06 74 TRP A O 1
ATOM 589 N N . LYS A 1 75 ? 15.789 -8.008 -6.93 1 97.12 75 LYS A N 1
ATOM 590 C CA . LYS A 1 75 ? 14.367 -7.684 -6.875 1 97.12 75 LYS A CA 1
ATOM 591 C C . LYS A 1 75 ? 14.039 -6.477 -7.75 1 97.12 75 LYS A C 1
ATOM 593 O O . LYS A 1 75 ? 14.539 -5.375 -7.504 1 97.12 75 LYS A O 1
ATOM 598 N N . ARG A 1 76 ? 13.344 -6.703 -8.805 1 97.56 76 ARG A N 1
ATOM 599 C CA . ARG A 1 76 ? 12.906 -5.633 -9.703 1 97.56 76 ARG A CA 1
ATOM 600 C C . ARG A 1 76 ? 11.414 -5.363 -9.547 1 97.56 76 ARG A C 1
ATOM 602 O O . ARG A 1 76 ? 10.602 -6.277 -9.664 1 97.56 76 ARG A O 1
ATOM 609 N N . ARG A 1 77 ? 11.07 -4.074 -9.297 1 97 77 ARG A N 1
ATOM 610 C CA . ARG A 1 77 ? 9.688 -3.645 -9.148 1 97 77 ARG A CA 1
ATOM 611 C C . ARG A 1 77 ? 9.156 -3.051 -10.445 1 97 77 ARG A C 1
ATOM 613 O O . ARG A 1 77 ? 9.875 -2.328 -11.148 1 97 77 ARG A O 1
ATOM 620 N N . TYR A 1 78 ? 7.938 -3.41 -10.75 1 95.88 78 TYR A N 1
ATOM 621 C CA . TYR A 1 78 ? 7.262 -2.908 -11.938 1 95.88 78 TYR A CA 1
ATOM 622 C C . TYR A 1 78 ? 6.066 -2.035 -11.562 1 95.88 78 TYR A C 1
ATOM 624 O O . TYR A 1 78 ? 5.223 -2.439 -10.758 1 95.88 78 TYR A O 1
ATOM 632 N N . ARG A 1 79 ? 6.012 -0.88 -12.141 1 95 79 ARG A N 1
ATOM 633 C CA . ARG A 1 79 ? 4.922 0.064 -11.906 1 95 79 ARG A CA 1
ATOM 634 C C . ARG A 1 79 ? 4.438 0.669 -13.219 1 95 79 ARG A C 1
ATOM 636 O O . ARG A 1 79 ? 5.18 0.711 -14.203 1 95 79 ARG A O 1
ATOM 643 N N . CYS A 1 80 ? 3.191 1.083 -13.172 1 94.75 80 CYS A N 1
ATOM 644 C CA . CYS A 1 80 ? 2.645 1.789 -14.328 1 94.75 80 CYS A CA 1
ATOM 645 C C . CYS A 1 80 ? 3.191 3.209 -14.406 1 94.75 80 CYS A C 1
ATOM 647 O O . CYS A 1 80 ? 3.17 3.943 -13.414 1 94.75 80 CYS A O 1
ATOM 649 N N . ALA A 1 81 ? 3.611 3.609 -15.555 1 91.44 81 ALA A N 1
ATOM 650 C CA . ALA A 1 81 ? 4.188 4.938 -15.734 1 91.44 81 ALA A CA 1
ATOM 651 C C . ALA A 1 81 ? 3.102 6.008 -15.766 1 91.44 81 ALA A C 1
ATOM 653 O O . ALA A 1 81 ? 3.385 7.195 -15.586 1 91.44 81 ALA A O 1
ATOM 654 N N . ASP A 1 82 ? 1.92 5.621 -15.992 1 91.31 82 ASP A N 1
ATOM 655 C CA . ASP A 1 82 ? 0.825 6.578 -16.109 1 91.31 82 ASP A CA 1
ATOM 656 C C . ASP A 1 82 ? 0.182 6.836 -14.742 1 91.31 82 ASP A C 1
ATOM 658 O O . ASP A 1 82 ? 0.318 7.926 -14.188 1 91.31 82 ASP A O 1
ATOM 662 N N . CYS A 1 83 ? -0.32 5.785 -14.094 1 91.38 83 CYS A N 1
ATOM 663 C CA . CYS A 1 83 ? -1.057 6.004 -12.852 1 91.38 83 CYS A CA 1
ATOM 664 C C . CYS A 1 83 ? -0.165 5.77 -11.641 1 91.38 83 CYS A C 1
ATOM 666 O O . CYS A 1 83 ? -0.521 6.145 -10.516 1 91.38 83 CYS A O 1
ATOM 668 N N . GLY A 1 84 ? 0.981 5.168 -11.898 1 90.88 84 GLY A N 1
ATOM 669 C CA . GLY A 1 84 ? 1.934 4.98 -10.812 1 90.88 84 GLY A CA 1
ATOM 670 C C . GLY A 1 84 ? 1.667 3.732 -9.992 1 90.88 84 GLY A C 1
ATOM 671 O O . GLY A 1 84 ? 2.418 3.42 -9.07 1 90.88 84 GLY A O 1
ATOM 672 N N . GLY A 1 85 ? 0.639 2.994 -10.281 1 91.25 85 GLY A N 1
ATOM 673 C CA . GLY A 1 85 ? 0.306 1.807 -9.508 1 91.25 85 GLY A CA 1
ATOM 674 C C . GLY A 1 85 ? 1.396 0.753 -9.531 1 91.25 85 GLY A C 1
ATOM 675 O O . GLY A 1 85 ? 1.977 0.477 -10.586 1 91.25 85 GLY A O 1
ATOM 676 N N . SER A 1 86 ? 1.768 0.246 -8.312 1 92.62 86 SER A N 1
ATOM 677 C CA . SER A 1 86 ? 2.629 -0.927 -8.211 1 92.62 86 SER A CA 1
ATOM 678 C C . SER A 1 86 ? 1.926 -2.176 -8.734 1 92.62 86 SER A C 1
ATOM 680 O O . SER A 1 86 ? 0.805 -2.48 -8.32 1 92.62 86 SER A O 1
ATOM 682 N N . VAL A 1 87 ? 2.648 -2.924 -9.57 1 95.69 87 VAL A N 1
ATOM 683 C CA . VAL A 1 87 ? 1.905 -3.988 -10.234 1 95.69 87 VAL A CA 1
ATOM 684 C C . VAL A 1 87 ? 2.543 -5.34 -9.922 1 95.69 87 VAL A C 1
ATOM 686 O O . VAL A 1 87 ? 1.841 -6.32 -9.672 1 95.69 87 VAL A O 1
ATOM 689 N N . ALA A 1 88 ? 3.881 -5.398 -9.992 1 97.69 88 ALA A N 1
ATOM 690 C CA . ALA A 1 88 ? 4.527 -6.699 -9.836 1 97.69 88 ALA A CA 1
ATOM 691 C C . ALA A 1 88 ? 5.984 -6.539 -9.414 1 97.69 88 ALA A C 1
ATOM 693 O O . ALA A 1 88 ? 6.527 -5.43 -9.438 1 97.69 88 ALA A O 1
ATOM 694 N N . SER A 1 89 ? 6.523 -7.605 -8.938 1 97.88 89 SER A N 1
ATOM 695 C CA . SER A 1 89 ? 7.941 -7.734 -8.633 1 97.88 89 SER A CA 1
ATOM 696 C C . SER A 1 89 ? 8.508 -9.031 -9.188 1 97.88 89 SER A C 1
ATOM 698 O O . SER A 1 89 ? 7.848 -10.07 -9.156 1 97.88 89 SER A O 1
ATOM 700 N N . TYR A 1 90 ? 9.672 -8.906 -9.703 1 98.44 90 TYR A N 1
ATOM 701 C CA . TYR A 1 90 ? 10.391 -10.086 -10.188 1 98.44 90 TYR A CA 1
ATOM 702 C C . TYR A 1 90 ? 11.68 -10.297 -9.406 1 98.44 90 TYR A C 1
ATOM 704 O O . TYR A 1 90 ? 12.484 -9.367 -9.258 1 98.44 90 TYR A O 1
ATOM 712 N N . ASN A 1 91 ? 11.82 -11.492 -8.867 1 98.25 91 ASN A N 1
ATOM 713 C CA . ASN A 1 91 ? 13.047 -11.922 -8.203 1 98.25 91 ASN A CA 1
ATOM 714 C C . ASN A 1 91 ? 13.906 -12.789 -9.117 1 98.25 91 ASN A C 1
ATOM 716 O O . ASN A 1 91 ? 13.602 -13.961 -9.328 1 98.25 91 ASN A O 1
ATOM 720 N N . THR A 1 92 ? 15.016 -12.258 -9.578 1 97.31 92 THR A N 1
ATOM 721 C CA . THR A 1 92 ? 15.836 -12.945 -10.562 1 97.31 92 THR A CA 1
ATOM 722 C C . THR A 1 92 ? 16.578 -14.109 -9.93 1 97.31 92 THR A C 1
ATOM 724 O O . THR A 1 92 ? 16.922 -15.078 -10.609 1 97.31 92 THR A O 1
ATOM 727 N N . LYS A 1 93 ? 16.859 -14.07 -8.695 1 97.31 93 LYS A N 1
ATOM 728 C CA . LYS A 1 93 ? 17.562 -15.156 -8.023 1 97.31 93 LYS A CA 1
ATOM 729 C C . LYS A 1 93 ? 16.656 -16.375 -7.836 1 97.31 93 LYS A C 1
ATOM 731 O O . LYS A 1 93 ? 17.109 -17.516 -7.961 1 97.31 93 LYS A O 1
ATOM 736 N N . LYS A 1 94 ? 15.398 -16.109 -7.656 1 97.06 94 LYS A N 1
ATOM 737 C CA . LYS A 1 94 ? 14.469 -17.203 -7.379 1 97.06 94 LYS A CA 1
ATOM 738 C C . LYS A 1 94 ? 13.633 -17.531 -8.617 1 97.06 94 LYS A C 1
ATOM 740 O O . LYS A 1 94 ? 12.938 -18.547 -8.648 1 97.06 94 LYS A O 1
ATOM 745 N N . ASP A 1 95 ? 13.734 -16.688 -9.609 1 98.25 95 ASP A N 1
ATOM 746 C CA . ASP A 1 95 ? 12.93 -16.797 -10.82 1 98.25 95 ASP A CA 1
ATOM 747 C C . ASP A 1 95 ? 11.438 -16.875 -10.492 1 98.25 95 ASP A C 1
ATOM 749 O O . ASP A 1 95 ? 10.75 -17.797 -10.93 1 98.25 95 ASP A O 1
ATOM 753 N N . LYS A 1 96 ? 10.93 -15.922 -9.719 1 98.56 96 LYS A N 1
ATOM 754 C CA . LYS A 1 96 ? 9.539 -15.844 -9.266 1 98.56 96 LYS A CA 1
ATOM 755 C C . LYS A 1 96 ? 8.984 -14.438 -9.438 1 98.56 96 LYS A C 1
ATOM 757 O O . LYS A 1 96 ? 9.719 -13.453 -9.336 1 98.56 96 LYS A O 1
ATOM 762 N N . TRP A 1 97 ? 7.754 -14.453 -9.75 1 98.62 97 TRP A N 1
ATOM 763 C CA . TRP A 1 97 ? 6.996 -13.211 -9.773 1 98.62 97 TRP A CA 1
ATOM 764 C C . TRP A 1 97 ? 6.125 -13.078 -8.531 1 98.62 97 TRP A C 1
ATOM 766 O O . TRP A 1 97 ? 5.609 -14.07 -8.016 1 98.62 97 TRP A O 1
ATOM 776 N N . SER A 1 98 ? 6.004 -11.883 -8.055 1 98.38 98 SER A N 1
ATOM 777 C CA . SER A 1 98 ? 4.992 -11.547 -7.062 1 98.38 98 SER A CA 1
ATOM 778 C C . SER A 1 98 ? 4.016 -10.5 -7.602 1 98.38 98 SER A C 1
ATOM 780 O O . SER A 1 98 ? 4.418 -9.578 -8.32 1 98.38 98 SER A O 1
ATOM 782 N N . VAL A 1 99 ? 2.773 -10.719 -7.293 1 98.44 99 VAL A N 1
ATOM 783 C CA . VAL A 1 99 ? 1.731 -9.734 -7.578 1 98.44 99 VAL A CA 1
ATOM 784 C C . VAL A 1 99 ? 1 -9.367 -6.289 1 98.44 99 VAL A C 1
ATOM 786 O O . VAL A 1 99 ? 1.257 -9.953 -5.234 1 98.44 99 VAL A O 1
ATOM 789 N N . TRP A 1 100 ? 0.148 -8.391 -6.379 1 96.94 100 TRP A N 1
ATOM 790 C CA . TRP A 1 100 ? -0.461 -7.805 -5.188 1 96.94 100 TRP A CA 1
ATOM 791 C C . TRP A 1 100 ? -1.959 -8.086 -5.148 1 96.94 100 TRP A C 1
ATOM 793 O O . TRP A 1 100 ? -2.678 -7.793 -6.109 1 96.94 100 TRP A O 1
ATOM 803 N N . GLY A 1 101 ? -2.404 -8.539 -4.07 1 97.19 101 GLY A N 1
ATOM 804 C CA . GLY A 1 101 ? -3.801 -8.914 -3.918 1 97.19 101 GLY A CA 1
ATOM 805 C C . GLY A 1 101 ? -4.758 -7.77 -4.191 1 97.19 101 GLY A C 1
ATOM 806 O O . GLY A 1 101 ? -5.836 -7.977 -4.754 1 97.19 101 GLY A O 1
ATOM 807 N N . ALA A 1 102 ? -4.379 -6.605 -3.846 1 96.69 102 ALA A N 1
ATOM 808 C CA . ALA A 1 102 ? -5.258 -5.445 -3.916 1 96.69 102 ALA A CA 1
ATOM 809 C C . ALA A 1 102 ? -5.484 -5.016 -5.363 1 96.69 102 ALA A C 1
ATOM 811 O O . ALA A 1 102 ? -6.371 -4.207 -5.645 1 96.69 102 ALA A O 1
ATOM 812 N N . GLN A 1 103 ? -4.738 -5.551 -6.273 1 96.44 103 GLN A N 1
ATOM 813 C CA . GLN A 1 103 ? -4.852 -5.141 -7.668 1 96.44 103 GLN A CA 1
ATOM 814 C C . GLN A 1 103 ? -5.434 -6.262 -8.523 1 96.44 103 GLN A C 1
ATOM 816 O O . GLN A 1 103 ? -5.402 -6.188 -9.758 1 96.44 103 GLN A O 1
ATOM 821 N N . LEU A 1 104 ? -5.91 -7.316 -7.863 1 97.56 104 LEU A N 1
ATOM 822 C CA . LEU A 1 104 ? -6.605 -8.383 -8.578 1 97.56 104 LEU A CA 1
ATOM 823 C C . LEU A 1 104 ? -7.953 -7.895 -9.102 1 97.56 104 LEU A C 1
ATOM 825 O O . LEU A 1 104 ? -8.57 -7.008 -8.508 1 97.56 104 LEU A O 1
ATOM 829 N N . ASP A 1 105 ? -8.312 -8.508 -10.148 1 97.12 105 ASP A N 1
ATOM 830 C CA . ASP A 1 105 ? -9.641 -8.188 -10.664 1 97.12 105 ASP A CA 1
ATOM 831 C C . ASP A 1 105 ? -10.727 -8.539 -9.656 1 97.12 105 ASP A C 1
ATOM 833 O O . ASP A 1 105 ? -10.609 -9.531 -8.93 1 97.12 105 ASP A O 1
ATOM 837 N N . ARG A 1 106 ? -11.688 -7.715 -9.656 1 94 106 ARG A N 1
ATOM 838 C CA . ARG A 1 106 ? -12.836 -7.879 -8.766 1 94 106 ARG A CA 1
ATOM 839 C C . ARG A 1 106 ? -14.094 -8.203 -9.555 1 94 106 ARG A C 1
ATOM 841 O O . ARG A 1 106 ? -14.195 -7.879 -10.742 1 94 106 ARG A O 1
ATOM 848 N N . ASP A 1 107 ? -15.008 -8.891 -8.922 1 93.06 107 ASP A N 1
ATOM 849 C CA . ASP A 1 107 ? -16.297 -9.172 -9.547 1 93.06 107 ASP A CA 1
ATOM 850 C C . ASP A 1 107 ? -17.266 -8 -9.367 1 93.06 107 ASP A C 1
ATOM 852 O O . ASP A 1 107 ? -16.859 -6.934 -8.898 1 93.06 107 ASP A O 1
ATOM 856 N N . ASP A 1 108 ? -18.516 -8.172 -9.797 1 89.88 108 ASP A N 1
ATOM 857 C CA . ASP A 1 108 ? -19.5 -7.102 -9.797 1 89.88 108 ASP A CA 1
ATOM 858 C C . ASP A 1 108 ? -19.828 -6.637 -8.383 1 89.88 108 ASP A C 1
ATOM 860 O O . ASP A 1 108 ? -20.281 -5.508 -8.18 1 89.88 108 ASP A O 1
ATOM 864 N N . ALA A 1 109 ? -19.625 -7.48 -7.422 1 87.44 109 ALA A N 1
ATOM 865 C CA . ALA A 1 109 ? -19.891 -7.148 -6.023 1 87.44 109 ALA A CA 1
ATOM 866 C C . ALA A 1 109 ? -18.656 -6.512 -5.367 1 87.44 109 ALA A C 1
ATOM 868 O O . ALA A 1 109 ? -18.688 -6.195 -4.176 1 87.44 109 ALA A O 1
ATOM 869 N N . GLY A 1 110 ? -17.562 -6.395 -6.113 1 86.5 110 GLY A N 1
ATOM 870 C CA . GLY A 1 110 ? -16.359 -5.75 -5.613 1 86.5 110 GLY A CA 1
ATOM 871 C C . GLY A 1 110 ? -15.414 -6.715 -4.926 1 86.5 110 GLY A C 1
ATOM 872 O O . GLY A 1 110 ? -14.398 -6.297 -4.359 1 86.5 110 GLY A O 1
ATOM 873 N N . LYS A 1 111 ? -15.703 -7.965 -5.051 1 87.94 111 LYS A N 1
ATOM 874 C CA . LYS A 1 111 ? -14.852 -8.961 -4.41 1 87.94 111 LYS A CA 1
ATOM 875 C C . LYS A 1 111 ? -13.742 -9.43 -5.355 1 87.94 111 LYS A C 1
ATOM 877 O O . LYS A 1 111 ? -13.984 -9.641 -6.547 1 87.94 111 LYS A O 1
ATOM 882 N N . ARG A 1 112 ? -12.617 -9.719 -4.754 1 92.06 112 ARG A N 1
ATOM 883 C CA . ARG A 1 112 ? -11.5 -10.227 -5.547 1 92.06 112 ARG A CA 1
ATOM 884 C C . ARG A 1 112 ? -11.812 -11.617 -6.102 1 92.06 112 ARG A C 1
ATOM 886 O O . ARG A 1 112 ? -12.219 -12.508 -5.355 1 92.06 112 ARG A O 1
ATOM 893 N N . LYS A 1 113 ? -11.578 -11.789 -7.375 1 94.88 113 LYS A N 1
ATOM 894 C CA . LYS A 1 113 ? -11.797 -13.086 -8.008 1 94.88 113 LYS A CA 1
ATOM 895 C C . LYS A 1 113 ? -10.758 -14.102 -7.555 1 94.88 113 LYS A C 1
ATOM 897 O O . LYS A 1 113 ? -9.602 -13.75 -7.316 1 94.88 113 LYS A O 1
ATOM 902 N N . ASN A 1 114 ? -11.195 -15.398 -7.414 1 95.44 114 ASN A N 1
ATOM 903 C CA . ASN A 1 114 ? -10.344 -16.531 -7.039 1 95.44 114 ASN A CA 1
ATOM 904 C C . ASN A 1 114 ? -9.789 -16.359 -5.629 1 95.44 114 ASN A C 1
ATOM 906 O O . ASN A 1 114 ? -8.672 -16.812 -5.34 1 95.44 114 ASN A O 1
ATOM 910 N N . TRP A 1 115 ? -10.555 -15.68 -4.746 1 94.06 115 TRP A N 1
ATOM 911 C CA . TRP A 1 115 ? -10.094 -15.352 -3.402 1 94.06 115 TRP A CA 1
ATOM 912 C C . TRP A 1 115 ? -9.773 -16.609 -2.609 1 94.06 115 TRP A C 1
ATOM 914 O O . TRP A 1 115 ? -8.75 -16.672 -1.919 1 94.06 115 TRP A O 1
ATOM 924 N N . GLU A 1 116 ? -10.609 -17.578 -2.693 1 94.38 116 GLU A N 1
ATOM 925 C CA . GLU A 1 116 ? -10.422 -18.797 -1.894 1 94.38 116 GLU A CA 1
ATOM 926 C C . GLU A 1 116 ? -9.078 -19.438 -2.189 1 94.38 116 GLU A C 1
ATOM 928 O O . GLU A 1 116 ? -8.445 -20.016 -1.297 1 94.38 116 GLU A O 1
ATOM 933 N N . GLN A 1 117 ? -8.609 -19.312 -3.391 1 95.5 117 GLN A N 1
ATOM 934 C CA . GLN A 1 117 ? -7.352 -19.922 -3.795 1 95.5 117 GLN A CA 1
ATOM 935 C C . GLN A 1 117 ? -6.172 -19.016 -3.49 1 95.5 117 GLN A C 1
ATOM 937 O O . GLN A 1 117 ? -5.027 -19.469 -3.41 1 95.5 117 GLN A O 1
ATOM 942 N N . LEU A 1 118 ? -6.48 -17.719 -3.299 1 96.94 118 LEU A N 1
ATOM 943 C CA . LEU A 1 118 ? -5.391 -16.75 -3.283 1 96.94 118 LEU A CA 1
ATOM 944 C C . LEU A 1 118 ? -5.242 -16.125 -1.9 1 96.94 118 LEU A C 1
ATOM 946 O O . LEU A 1 118 ? -4.246 -15.461 -1.621 1 96.94 118 LEU A O 1
ATOM 950 N N . LYS A 1 119 ? -6.195 -16.375 -1.007 1 96.62 119 LYS A N 1
ATOM 951 C CA . LYS A 1 119 ? -6.215 -15.695 0.282 1 96.62 119 LYS A CA 1
ATOM 952 C C . LYS A 1 119 ? -4.926 -15.953 1.059 1 96.62 119 LYS A C 1
ATOM 954 O O . LYS A 1 119 ? -4.328 -17.016 0.942 1 96.62 119 LYS A O 1
ATOM 959 N N . PRO A 1 120 ? -4.453 -14.953 1.78 1 97.88 120 PRO A N 1
ATOM 960 C CA . PRO A 1 120 ? -3.227 -15.117 2.562 1 97.88 120 PRO A CA 1
ATOM 961 C C . PRO A 1 120 ? -3.348 -16.203 3.637 1 97.88 120 PRO A C 1
ATOM 963 O O . PRO A 1 120 ? -4.426 -16.391 4.203 1 97.88 120 PRO A O 1
ATOM 966 N N . THR A 1 121 ? -2.234 -16.75 3.924 1 97.69 121 THR A N 1
ATOM 967 C CA . THR A 1 121 ? -2.24 -17.828 4.91 1 97.69 121 THR A CA 1
ATOM 968 C C . THR A 1 121 ? -1.35 -17.484 6.098 1 97.69 121 THR A C 1
ATOM 970 O O . THR A 1 121 ? -1.262 -18.25 7.062 1 97.69 121 THR A O 1
ATOM 973 N N . ALA A 1 122 ? -0.657 -16.312 6.09 1 98.25 122 ALA A N 1
ATOM 974 C CA . ALA A 1 122 ? 0.27 -15.938 7.152 1 98.25 122 ALA A CA 1
ATOM 975 C C . ALA A 1 122 ? 0.55 -14.438 7.125 1 98.25 122 ALA A C 1
ATOM 977 O O . ALA A 1 122 ? 0.221 -13.758 6.148 1 98.25 122 ALA A O 1
ATOM 978 N N . HIS A 1 123 ? 1.061 -13.961 8.227 1 98.19 123 HIS A N 1
ATOM 979 C CA . HIS A 1 123 ? 1.744 -12.68 8.297 1 98.19 123 HIS A CA 1
ATOM 980 C C . HIS A 1 123 ? 3.258 -12.859 8.289 1 98.19 123 HIS A C 1
ATOM 982 O O . HIS A 1 123 ? 3.818 -13.477 9.195 1 98.19 123 HIS A O 1
ATOM 988 N N . ASN A 1 124 ? 3.832 -12.312 7.305 1 98.5 124 ASN A N 1
ATOM 989 C CA . ASN A 1 124 ? 5.285 -12.383 7.184 1 98.5 124 ASN A CA 1
ATOM 990 C C . ASN A 1 124 ? 5.945 -11.086 7.664 1 98.5 124 ASN A C 1
ATOM 992 O O . ASN A 1 124 ? 5.375 -10.008 7.52 1 98.5 124 ASN A O 1
ATOM 996 N N . PHE A 1 125 ? 7.168 -11.234 8.242 1 98.12 125 PHE A N 1
ATOM 997 C CA . PHE A 1 125 ? 7.953 -10.109 8.734 1 98.12 125 PHE A CA 1
ATOM 998 C C . PHE A 1 125 ? 7.148 -9.273 9.727 1 98.12 125 PHE A C 1
ATOM 1000 O O . PHE A 1 125 ? 7.137 -8.047 9.641 1 98.12 125 PHE A O 1
ATOM 1007 N N . TYR A 1 126 ? 6.5 -9.969 10.562 1 97.81 126 TYR A N 1
ATOM 1008 C CA . TYR A 1 126 ? 5.504 -9.352 11.438 1 97.81 126 TYR A CA 1
ATOM 1009 C C . TYR A 1 126 ? 6.172 -8.523 12.523 1 97.81 126 TYR A C 1
ATOM 1011 O O . TYR A 1 126 ? 5.527 -7.676 13.148 1 97.81 126 TYR A O 1
ATOM 1019 N N . GLU A 1 127 ? 7.418 -8.664 12.789 1 96.31 127 GLU A N 1
ATOM 1020 C CA . GLU A 1 127 ? 8.117 -7.906 13.82 1 96.31 127 GLU A CA 1
ATOM 1021 C C . GLU A 1 127 ? 8.234 -6.434 13.445 1 96.31 127 GLU A C 1
ATOM 1023 O O . GLU A 1 127 ? 8.461 -5.582 14.305 1 96.31 127 GLU A O 1
ATOM 1028 N N . THR A 1 128 ? 8.125 -6.133 12.203 1 95.12 128 THR A N 1
ATOM 1029 C CA . THR A 1 128 ? 8.25 -4.75 11.766 1 95.12 128 THR A CA 1
ATOM 1030 C C . THR A 1 128 ? 6.883 -4.156 11.445 1 95.12 128 THR A C 1
ATOM 1032 O O . THR A 1 128 ? 6.793 -3.098 10.812 1 95.12 128 THR A O 1
ATOM 1035 N N . ARG A 1 129 ? 5.812 -4.812 11.945 1 94.88 129 ARG A N 1
ATOM 1036 C CA . ARG A 1 129 ? 4.461 -4.383 11.609 1 94.88 129 ARG A CA 1
ATOM 1037 C C . ARG A 1 129 ? 4.188 -2.977 12.133 1 94.88 129 ARG A C 1
ATOM 1039 O O . ARG A 1 129 ? 4.668 -2.604 13.203 1 94.88 129 ARG A O 1
ATOM 1046 N N . MET A 1 130 ? 3.391 -2.252 11.359 1 92.44 130 MET A N 1
ATOM 1047 C CA . MET A 1 130 ? 2.955 -0.922 11.773 1 92.44 130 MET A CA 1
ATOM 1048 C C . MET A 1 130 ? 1.696 -1.004 12.633 1 92.44 130 MET A C 1
ATOM 1050 O O . MET A 1 130 ? 1.35 -0.047 13.328 1 92.44 130 MET A O 1
ATOM 1054 N N . VAL A 1 131 ? 0.986 -2.098 12.508 1 92.5 131 VAL A N 1
ATOM 1055 C CA . VAL A 1 131 ? -0.279 -2.293 13.211 1 92.5 131 VAL A CA 1
ATOM 1056 C C . VAL A 1 131 ? -0.423 -3.758 13.617 1 92.5 131 VAL A C 1
ATOM 1058 O O . VAL A 1 131 ? -0.05 -4.656 12.859 1 92.5 131 VAL A O 1
ATOM 1061 N N . ASP A 1 132 ? -0.959 -3.904 14.789 1 93.62 132 ASP A N 1
ATOM 1062 C CA . ASP A 1 132 ? -1.265 -5.266 15.211 1 93.62 132 ASP A CA 1
ATOM 1063 C C . ASP A 1 132 ? -2.527 -5.785 14.531 1 93.62 132 ASP A C 1
ATOM 1065 O O . ASP A 1 132 ? -3.555 -5.105 14.508 1 93.62 132 ASP A O 1
ATOM 1069 N N . ILE A 1 133 ? -2.416 -6.965 13.961 1 94.12 133 ILE A N 1
ATOM 1070 C CA . ILE A 1 133 ? -3.572 -7.605 13.344 1 94.12 133 ILE A CA 1
ATOM 1071 C C . ILE A 1 133 ? -4.008 -8.805 14.18 1 94.12 133 ILE A C 1
ATOM 1073 O O . ILE A 1 133 ? -3.268 -9.781 14.312 1 94.12 133 ILE A O 1
ATOM 1077 N N . ALA A 1 134 ? -5.188 -8.672 14.719 1 93.81 134 ALA A N 1
ATOM 1078 C CA . ALA A 1 134 ? -5.734 -9.766 15.516 1 93.81 134 ALA A CA 1
ATOM 1079 C C . ALA A 1 134 ? -6.562 -10.711 14.648 1 93.81 134 ALA A C 1
ATOM 1081 O O . ALA A 1 134 ? -7.723 -10.43 14.344 1 93.81 134 ALA A O 1
ATOM 1082 N N . ASP A 1 135 ? -5.98 -11.797 14.234 1 93.94 135 ASP A N 1
ATOM 1083 C CA . ASP A 1 135 ? -6.641 -12.859 13.477 1 93.94 135 ASP A CA 1
ATOM 1084 C C . ASP A 1 135 ? -6.004 -14.219 13.766 1 93.94 135 ASP A C 1
ATOM 1086 O O . ASP A 1 135 ? -5.211 -14.352 14.695 1 93.94 135 ASP A O 1
ATOM 1090 N N . ASP A 1 136 ? -6.359 -15.172 13 1 94.81 136 ASP A N 1
ATOM 1091 C CA . ASP A 1 136 ? -5.93 -16.531 13.32 1 94.81 136 ASP A CA 1
ATOM 1092 C C . ASP A 1 136 ? -4.734 -16.938 12.461 1 94.81 136 ASP A C 1
ATOM 1094 O O . ASP A 1 136 ? -4.27 -18.078 12.539 1 94.81 136 ASP A O 1
ATOM 1098 N N . LEU A 1 137 ? -4.219 -16.109 11.664 1 97.06 137 LEU A N 1
ATOM 1099 C CA . LEU A 1 137 ? -3.092 -16.438 10.797 1 97.06 137 LEU A CA 1
ATOM 1100 C C . LEU A 1 137 ? -1.785 -16.438 11.578 1 97.06 137 LEU A C 1
ATOM 1102 O O . LEU A 1 137 ? -1.592 -15.617 12.477 1 97.06 137 LEU A O 1
ATOM 1106 N N . GLY A 1 138 ? -0.931 -17.312 11.18 1 97.38 138 GLY A N 1
ATOM 1107 C CA . GLY A 1 138 ? 0.391 -17.344 11.781 1 97.38 138 GLY A CA 1
ATOM 1108 C C . GLY A 1 138 ? 1.189 -16.078 11.531 1 97.38 138 GLY A C 1
ATOM 1109 O O . GLY A 1 138 ? 1.105 -15.492 10.445 1 97.38 138 GLY A O 1
ATOM 1110 N N . LYS A 1 139 ? 1.877 -15.695 12.594 1 98.31 139 LYS A N 1
ATOM 1111 C CA . LYS A 1 139 ? 2.793 -14.562 12.492 1 98.31 139 LYS A CA 1
ATOM 1112 C C . LYS A 1 139 ? 4.246 -15.023 12.523 1 98.31 139 LYS A C 1
ATOM 1114 O O . LYS A 1 139 ? 4.629 -15.844 13.359 1 98.31 139 LYS A O 1
ATOM 1119 N N . TRP A 1 140 ? 4.98 -14.477 11.539 1 98.5 140 TRP A N 1
ATOM 1120 C CA . TRP A 1 140 ? 6.336 -14.977 11.359 1 98.5 140 TRP A CA 1
ATOM 1121 C C . 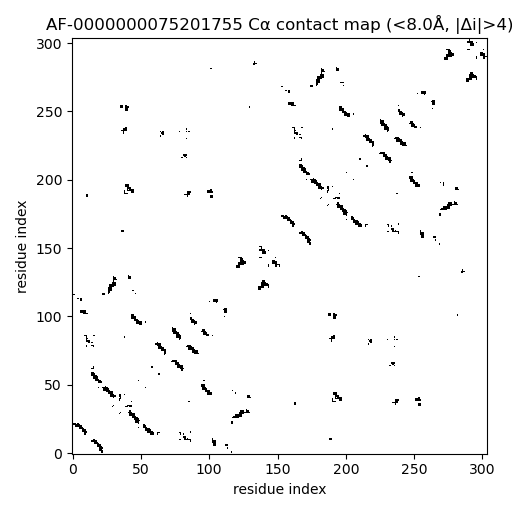TRP A 1 140 ? 7.34 -13.828 11.32 1 98.5 140 TRP A C 1
ATOM 1123 O O . TRP A 1 140 ? 7.023 -12.742 10.844 1 98.5 140 TRP A O 1
ATOM 1133 N N . SER A 1 141 ? 8.578 -14.031 11.812 1 98.19 141 SER A N 1
ATOM 1134 C CA . SER A 1 141 ? 9.648 -13.039 11.75 1 98.19 141 SER A CA 1
ATOM 1135 C C . SER A 1 141 ? 10.125 -12.828 10.32 1 98.19 141 SER A C 1
ATOM 1137 O O . SER A 1 141 ? 10.68 -11.781 9.984 1 98.19 141 SER A O 1
ATOM 1139 N N . GLY A 1 142 ? 10 -13.828 9.469 1 97.25 142 GLY A N 1
ATOM 1140 C CA . GLY A 1 142 ? 10.281 -13.836 8.039 1 97.25 142 GLY A CA 1
ATOM 1141 C C . GLY A 1 142 ? 9.219 -14.539 7.223 1 97.25 142 GLY A C 1
ATOM 1142 O O . GLY A 1 142 ? 8.023 -14.289 7.398 1 97.25 142 GLY A O 1
ATOM 1143 N N . TYR A 1 143 ? 9.664 -15.406 6.348 1 96.38 143 TYR A N 1
ATOM 1144 C CA . TYR A 1 143 ? 8.727 -16.141 5.508 1 96.38 143 TYR A CA 1
ATOM 1145 C C . TYR A 1 143 ? 8.117 -17.312 6.277 1 96.38 143 TYR A C 1
ATOM 1147 O O . TYR A 1 143 ? 8.812 -18 7.039 1 96.38 143 TYR A O 1
ATOM 1155 N N . GLU A 1 144 ? 6.902 -17.453 5.992 1 95.62 144 GLU A N 1
ATOM 1156 C CA . GLU A 1 144 ? 6.172 -18.562 6.59 1 95.62 144 GLU A CA 1
ATOM 1157 C C . GLU A 1 144 ? 6.902 -19.891 6.375 1 95.62 144 GLU A C 1
ATOM 1159 O O . GLU A 1 144 ? 7.312 -20.203 5.254 1 95.62 144 GLU A O 1
ATOM 1164 N N . GLY A 1 145 ? 7.039 -20.641 7.422 1 94.88 145 GLY A N 1
ATOM 1165 C CA . GLY A 1 145 ? 7.629 -21.969 7.344 1 94.88 145 GLY A CA 1
ATOM 1166 C C . GLY A 1 145 ? 9.141 -21.953 7.188 1 94.88 145 GLY A C 1
ATOM 1167 O O . GLY A 1 145 ? 9.789 -23 7.215 1 94.88 145 GLY A O 1
ATOM 1168 N N . LEU A 1 146 ? 9.711 -20.797 6.992 1 95.25 146 LEU A N 1
ATOM 1169 C CA . LEU A 1 146 ? 11.148 -20.672 6.766 1 95.25 146 LEU A CA 1
ATOM 1170 C C . LEU A 1 146 ? 11.781 -19.75 7.809 1 95.25 146 LEU A C 1
ATOM 1172 O O . LEU A 1 146 ? 12.945 -19.375 7.676 1 95.25 146 LEU A O 1
ATOM 1176 N N . SER A 1 147 ? 11.023 -19.391 8.758 1 97.19 147 SER A N 1
ATOM 1177 C CA . SER A 1 147 ? 11.484 -18.516 9.836 1 97.19 147 SER A CA 1
ATOM 1178 C C . SER A 1 147 ? 10.812 -18.875 11.156 1 97.19 147 SER A C 1
ATOM 1180 O O . SER A 1 147 ? 10.18 -19.922 11.273 1 97.19 147 SER A O 1
ATOM 1182 N N . THR A 1 148 ? 11 -17.984 12.141 1 97.5 148 THR A N 1
ATOM 1183 C CA . THR A 1 148 ? 10.453 -18.25 13.469 1 97.5 148 THR A CA 1
ATOM 1184 C C . THR A 1 148 ? 9.008 -17.781 13.555 1 97.5 148 THR A C 1
ATOM 1186 O O . THR A 1 148 ? 8.695 -16.641 13.195 1 97.5 148 THR A O 1
ATOM 1189 N N . ARG A 1 149 ? 8.195 -18.75 13.977 1 97.06 149 ARG A N 1
ATOM 1190 C CA . ARG A 1 149 ? 6.82 -18.359 14.266 1 97.06 149 ARG A CA 1
ATOM 1191 C C . ARG A 1 149 ? 6.738 -17.562 15.562 1 97.06 149 ARG A C 1
ATOM 1193 O O . ARG A 1 149 ? 7.27 -17.984 16.594 1 97.06 149 ARG A O 1
ATOM 1200 N N . LEU A 1 150 ? 6.094 -16.438 15.523 1 96.62 150 LEU A N 1
ATOM 1201 C CA . LEU A 1 150 ? 5.988 -15.547 16.672 1 96.62 150 LEU A CA 1
ATOM 1202 C C . LEU A 1 150 ? 4.785 -15.914 17.531 1 96.62 150 LEU A C 1
ATOM 1204 O O . LEU A 1 150 ? 3.785 -16.422 17.031 1 96.62 150 LEU A O 1
ATOM 1208 N N . PRO A 1 151 ? 4.902 -15.711 18.891 1 88.12 151 PRO A N 1
ATOM 1209 C CA . PRO A 1 151 ? 3.762 -16.016 19.766 1 88.12 151 PRO A CA 1
ATOM 1210 C C . PRO A 1 151 ? 2.553 -15.125 19.484 1 88.12 151 PRO A C 1
ATOM 1212 O O . PRO A 1 151 ? 2.711 -13.977 19.047 1 88.12 151 PRO A O 1
ATOM 1215 N N . MET A 1 152 ? 1.312 -15.695 19.625 1 77 152 MET A N 1
ATOM 1216 C CA . MET A 1 152 ? 0.078 -14.945 19.391 1 77 152 MET A CA 1
ATOM 1217 C C . MET A 1 152 ? -0.3 -14.125 20.609 1 77 152 MET A C 1
ATOM 1219 O O . MET A 1 152 ? 0.017 -14.5 21.734 1 77 152 MET A O 1
ATOM 1223 N N . MET B 1 1 ? 2.748 23.703 22.5 1 42.88 1 MET B N 1
ATOM 12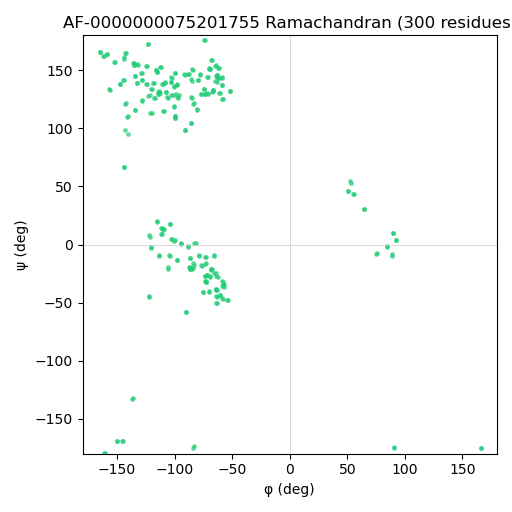24 C CA . MET B 1 1 ? 3.924 22.906 22.156 1 42.88 1 MET B CA 1
ATOM 1225 C C . MET B 1 1 ? 3.617 21.953 21.016 1 42.88 1 MET B C 1
ATOM 1227 O O . MET B 1 1 ? 4.5 21.625 20.219 1 42.88 1 MET B O 1
ATOM 1231 N N . SER B 1 2 ? 2.402 21.266 20.969 1 54.09 2 SER B N 1
ATOM 1232 C CA . SER B 1 2 ? 1.82 20.266 20.062 1 54.09 2 SER B CA 1
ATOM 1233 C C . SER B 1 2 ? 1.658 20.844 18.656 1 54.09 2 SER B C 1
ATOM 1235 O O . SER B 1 2 ? 1.888 20.141 17.672 1 54.09 2 SER B O 1
ATOM 1237 N N . GLU B 1 3 ? 1.488 22.203 18.609 1 63.12 3 GLU B N 1
ATOM 1238 C CA . GLU B 1 3 ? 1.281 22.953 17.375 1 63.12 3 GLU B CA 1
ATOM 1239 C C . GLU B 1 3 ? 2.605 23.234 16.672 1 63.12 3 GLU B C 1
ATOM 1241 O O . GLU B 1 3 ? 2.623 23.641 15.5 1 63.12 3 GLU B O 1
ATOM 1246 N N . ASP B 1 4 ? 3.719 22.75 17.25 1 81.5 4 ASP B N 1
ATOM 1247 C CA . ASP B 1 4 ? 5.004 23.125 16.672 1 81.5 4 ASP B CA 1
ATOM 1248 C C . ASP B 1 4 ? 5.738 21.906 16.109 1 81.5 4 ASP B C 1
ATOM 1250 O O . ASP B 1 4 ? 6.934 21.984 15.828 1 81.5 4 ASP B O 1
ATOM 1254 N N . ILE B 1 5 ? 5.047 20.953 15.898 1 93.25 5 ILE B N 1
ATOM 1255 C CA . ILE B 1 5 ? 5.754 19.734 15.5 1 93.25 5 ILE B CA 1
ATOM 1256 C C . ILE B 1 5 ? 6.004 19.766 13.992 1 93.25 5 ILE B C 1
ATOM 1258 O O . ILE B 1 5 ? 5.184 20.281 13.227 1 93.25 5 ILE B O 1
ATOM 1262 N N . GLU B 1 6 ? 7.207 19.281 13.672 1 97.12 6 GLU B N 1
ATOM 1263 C CA . GLU B 1 6 ? 7.523 19.047 12.266 1 97.12 6 GLU B CA 1
ATOM 1264 C C . GLU B 1 6 ? 7.703 17.562 11.977 1 97.12 6 GLU B C 1
ATOM 1266 O O . GLU B 1 6 ? 8.367 16.844 12.734 1 97.12 6 GLU B O 1
ATOM 1271 N N . THR B 1 7 ? 7.066 17.125 10.938 1 97.81 7 THR B N 1
ATOM 1272 C CA . THR B 1 7 ? 7.168 15.734 10.5 1 97.81 7 THR B CA 1
ATOM 1273 C C . THR B 1 7 ? 7.711 15.656 9.078 1 97.81 7 THR B C 1
ATOM 1275 O O . THR B 1 7 ? 7.301 16.422 8.203 1 97.81 7 THR B O 1
ATOM 1278 N N . ASN B 1 8 ? 8.672 14.734 8.922 1 98.19 8 ASN B N 1
ATOM 1279 C CA . ASN B 1 8 ? 9.281 14.555 7.613 1 98.19 8 ASN B CA 1
ATOM 1280 C C . ASN B 1 8 ? 8.992 13.172 7.039 1 98.19 8 ASN B C 1
ATOM 1282 O O . ASN B 1 8 ? 8.812 12.211 7.789 1 98.19 8 ASN B O 1
ATOM 1286 N N . GLY B 1 9 ? 8.906 13.125 5.734 1 97.75 9 GLY B N 1
ATOM 1287 C CA . GLY B 1 9 ? 8.703 11.883 5.012 1 97.75 9 GLY B CA 1
ATOM 1288 C C . GLY B 1 9 ? 9.086 11.977 3.547 1 97.75 9 GLY B C 1
ATOM 1289 O O . GLY B 1 9 ? 9.633 12.984 3.105 1 97.75 9 GLY B O 1
ATOM 1290 N N . GLY B 1 10 ? 8.883 10.812 2.836 1 96.75 10 GLY B N 1
ATOM 1291 C CA . GLY B 1 10 ? 9.234 10.781 1.425 1 96.75 10 GLY B CA 1
ATOM 1292 C C . GLY B 1 10 ? 9.289 9.383 0.855 1 96.75 10 GLY B C 1
ATOM 1293 O O . GLY B 1 10 ? 8.938 8.414 1.534 1 96.75 10 GLY B O 1
ATOM 1294 N N . CYS B 1 11 ? 9.734 9.359 -0.448 1 94.44 11 CYS B N 1
ATOM 1295 C CA . CYS B 1 11 ? 9.758 8.102 -1.177 1 94.44 11 CYS B CA 1
ATOM 1296 C C . CYS B 1 11 ? 10.906 7.219 -0.704 1 94.44 11 CYS B C 1
ATOM 1298 O O . CYS B 1 11 ? 11.695 7.625 0.152 1 94.44 11 CYS B O 1
ATOM 1300 N N . TYR B 1 12 ? 11.016 6.012 -1.208 1 91.94 12 TYR B N 1
ATOM 1301 C CA . TYR B 1 12 ? 11.984 5 -0.808 1 91.94 12 TYR B CA 1
ATOM 1302 C C . TYR B 1 12 ? 13.406 5.461 -1.105 1 91.94 12 TYR B C 1
ATOM 1304 O O . TYR B 1 12 ? 14.297 5.332 -0.26 1 91.94 12 TYR B O 1
ATOM 1312 N N . CYS B 1 13 ? 13.68 6.023 -2.258 1 91.44 13 CYS B N 1
ATOM 1313 C CA . CYS B 1 13 ? 15.047 6.309 -2.682 1 91.44 13 CYS B CA 1
ATOM 1314 C C . CYS B 1 13 ? 15.5 7.668 -2.168 1 91.44 13 CYS B C 1
ATOM 1316 O O . CYS B 1 13 ? 16.672 8.039 -2.324 1 91.44 13 CYS B O 1
ATOM 1318 N N . GLY B 1 14 ? 14.57 8.43 -1.659 1 92.62 14 GLY B N 1
ATOM 1319 C CA . GLY B 1 14 ? 14.945 9.68 -1.02 1 92.62 14 GLY B CA 1
ATOM 1320 C C . GLY B 1 14 ? 14.914 10.867 -1.967 1 92.62 14 GLY B C 1
ATOM 1321 O O . GLY B 1 14 ? 15.109 12.008 -1.546 1 92.62 14 GLY B O 1
ATOM 1322 N N . LYS B 1 15 ? 14.516 10.711 -3.164 1 93.88 15 LYS B N 1
ATOM 1323 C CA . LYS B 1 15 ? 14.586 11.781 -4.152 1 93.88 15 LYS B CA 1
ATOM 1324 C C . LYS B 1 15 ? 13.367 12.695 -4.051 1 93.88 15 LYS B C 1
ATOM 1326 O O . LYS B 1 15 ? 13.359 13.805 -4.594 1 93.88 15 LYS B O 1
ATOM 1331 N N . LEU B 1 16 ? 12.359 12.289 -3.516 1 96 16 LEU B N 1
ATOM 1332 C CA . LEU B 1 16 ? 11.172 13.086 -3.238 1 96 16 LEU B CA 1
ATOM 1333 C C . LEU B 1 16 ? 10.875 13.117 -1.743 1 96 16 LEU B C 1
ATOM 1335 O O . LEU B 1 16 ? 10.602 12.078 -1.139 1 96 16 LEU B O 1
ATOM 1339 N N . ARG B 1 17 ? 11.016 14.328 -1.115 1 97.44 17 ARG B N 1
ATOM 1340 C CA . ARG B 1 17 ? 10.852 14.477 0.327 1 97.44 17 ARG B CA 1
ATOM 1341 C C . ARG B 1 17 ? 9.945 15.664 0.65 1 97.44 17 ARG B C 1
ATOM 1343 O O . ARG B 1 17 ? 9.867 16.625 -0.127 1 97.44 17 ARG B O 1
ATOM 1350 N N . TYR B 1 18 ? 9.344 15.602 1.771 1 98.25 18 TYR B N 1
ATOM 1351 C CA . TYR B 1 18 ? 8.477 16.688 2.221 1 98.25 18 TYR B CA 1
ATOM 1352 C C . TYR B 1 18 ? 8.602 16.891 3.725 1 98.25 18 TYR B C 1
ATOM 1354 O O . TYR B 1 18 ? 9.18 16.062 4.426 1 98.25 18 TYR B O 1
ATOM 1362 N N . ALA B 1 19 ? 8.102 18.031 4.16 1 98.44 19 ALA B N 1
ATOM 1363 C CA . ALA B 1 19 ? 7.863 18.359 5.566 1 98.44 19 ALA B CA 1
ATOM 1364 C C . ALA B 1 19 ? 6.438 18.844 5.789 1 98.44 19 ALA B C 1
ATOM 1366 O O . ALA B 1 19 ? 5.879 19.547 4.938 1 98.44 19 ALA B O 1
ATOM 1367 N N . VAL B 1 20 ? 5.875 18.438 6.887 1 98.06 20 VAL B N 1
ATOM 1368 C CA . VAL B 1 20 ? 4.586 18.969 7.328 1 98.06 20 VAL B CA 1
ATOM 1369 C C . VAL B 1 20 ? 4.711 19.531 8.742 1 98.06 20 VAL B C 1
ATOM 1371 O O . VAL B 1 20 ? 5.379 18.938 9.594 1 98.06 20 VAL B O 1
ATOM 1374 N N . LYS B 1 21 ? 4.059 20.688 8.898 1 97.38 21 LYS B N 1
ATOM 1375 C CA . LYS B 1 21 ? 4.105 21.344 10.203 1 97.38 21 LYS B CA 1
ATOM 1376 C C . LYS B 1 21 ? 2.744 21.297 10.891 1 97.38 21 LYS B C 1
ATOM 1378 O O . LYS B 1 21 ? 1.71 21.484 10.25 1 97.38 21 LYS B O 1
ATOM 1383 N N . GLY B 1 22 ? 2.811 21.016 12.188 1 96.81 22 GLY B N 1
ATOM 1384 C CA . GLY B 1 22 ? 1.599 21.031 12.992 1 96.81 22 GLY B CA 1
ATOM 1385 C C . GLY B 1 22 ? 0.906 19.688 13.062 1 96.81 22 GLY B C 1
ATOM 1386 O O . GLY B 1 22 ? 1.497 18.656 12.711 1 96.81 22 GLY B O 1
ATOM 1387 N N . LEU B 1 23 ? -0.276 19.688 13.695 1 97 23 LEU B N 1
ATOM 1388 C CA . LEU B 1 23 ? -1.079 18.469 13.859 1 97 23 LEU B CA 1
ATOM 1389 C C . LEU B 1 23 ? -1.941 18.219 12.633 1 97 23 LEU B C 1
ATOM 1391 O O . LEU B 1 23 ? -2.328 19.156 11.938 1 97 23 LEU B O 1
ATOM 1395 N N . PRO B 1 24 ? -2.207 16.938 12.398 1 97.31 24 PRO B N 1
ATOM 1396 C CA . PRO B 1 24 ? -3.049 16.641 11.234 1 97.31 24 PRO B CA 1
ATOM 1397 C C . PRO B 1 24 ? -4.496 17.078 11.422 1 97.31 24 PRO B C 1
ATOM 1399 O O . PRO B 1 24 ? -4.984 17.141 12.555 1 97.31 24 PRO B O 1
ATOM 1402 N N . LEU B 1 25 ? -5.078 17.375 10.25 1 96.94 25 LEU B N 1
ATOM 1403 C CA . LEU B 1 25 ? -6.52 17.594 10.219 1 96.94 25 LEU B CA 1
ATOM 1404 C C . LEU B 1 25 ? -7.27 16.266 10.367 1 96.94 25 LEU B C 1
ATOM 1406 O O . LEU B 1 25 ? -8.391 16.234 10.883 1 96.94 25 LEU B O 1
ATOM 1410 N N . LEU B 1 26 ? -6.688 15.234 9.891 1 97.25 26 LEU B N 1
ATOM 1411 C CA . LEU B 1 26 ? -7.23 13.875 9.875 1 97.25 26 LEU B CA 1
ATOM 1412 C C . LEU B 1 26 ? -6.109 12.844 9.789 1 97.25 26 LEU B C 1
ATOM 1414 O O . LEU B 1 26 ? -5.156 13.023 9.023 1 97.25 26 LEU B O 1
ATOM 1418 N N . SER B 1 27 ? -6.168 11.852 10.586 1 98.25 27 SER B N 1
ATOM 1419 C CA . SER B 1 27 ? -5.293 10.688 10.539 1 98.25 27 SER B CA 1
ATOM 1420 C C . SER B 1 27 ? -6.086 9.398 10.672 1 98.25 27 SER B C 1
ATOM 1422 O O . SER B 1 27 ? -6.727 9.156 11.703 1 98.25 27 SER B O 1
ATOM 1424 N N . ALA B 1 28 ? -6.074 8.547 9.609 1 98.56 28 ALA B N 1
ATOM 1425 C CA . ALA B 1 28 ? -6.949 7.375 9.594 1 98.56 28 ALA B CA 1
ATOM 1426 C C . ALA B 1 28 ? -6.352 6.254 8.742 1 98.56 28 ALA B C 1
ATOM 1428 O O . ALA B 1 28 ? -5.488 6.5 7.898 1 98.56 28 ALA B O 1
ATOM 1429 N N . TYR B 1 29 ? -6.793 5.027 9.047 1 98.06 29 TYR B N 1
ATOM 1430 C CA . TYR B 1 29 ? -6.633 3.943 8.086 1 98.06 29 TYR B CA 1
ATOM 1431 C C . TYR B 1 29 ? -7.715 3.998 7.016 1 98.06 29 TYR B C 1
ATOM 1433 O O . TYR B 1 29 ? -8.906 3.883 7.324 1 98.06 29 TYR B O 1
ATOM 1441 N N . CYS B 1 30 ? -7.34 4.211 5.82 1 98.06 30 CYS B N 1
ATOM 1442 C CA . CYS B 1 30 ? -8.289 4.301 4.715 1 98.06 30 CYS B CA 1
ATOM 1443 C C . CYS B 1 30 ? -8.391 2.971 3.975 1 98.06 30 CYS B C 1
ATOM 1445 O O . CYS B 1 30 ? -7.391 2.461 3.465 1 98.06 30 CYS B O 1
ATOM 1447 N N . HIS B 1 31 ? -9.633 2.465 3.838 1 97 31 HIS B N 1
ATOM 1448 C CA . HIS B 1 31 ? -9.891 1.168 3.221 1 97 31 HIS B CA 1
ATOM 1449 C C . HIS B 1 31 ? -10.594 1.328 1.88 1 97 31 HIS B C 1
ATOM 1451 O O . HIS B 1 31 ? -11.117 0.355 1.329 1 97 31 HIS B O 1
ATOM 1457 N N . CYS B 1 32 ? -10.617 2.537 1.312 1 96.19 32 CYS B N 1
ATOM 1458 C CA . CYS B 1 32 ? -11.359 2.709 0.065 1 96.19 32 CYS B CA 1
ATOM 1459 C C . CYS B 1 32 ? -10.68 1.957 -1.076 1 96.19 32 CYS B C 1
ATOM 1461 O O . CYS B 1 32 ? -9.477 1.705 -1.03 1 96.19 32 CYS B O 1
ATOM 1463 N N . THR B 1 33 ? -11.438 1.666 -2.111 1 93.38 33 THR B N 1
ATOM 1464 C CA . THR B 1 33 ? -10.93 0.837 -3.199 1 93.38 33 THR B CA 1
ATOM 1465 C C . THR B 1 33 ? -9.898 1.604 -4.027 1 93.38 33 THR B C 1
ATOM 1467 O O . THR B 1 33 ? -9.008 1.002 -4.629 1 93.38 33 THR B O 1
ATOM 1470 N N . LEU B 1 34 ? -9.969 2.902 -4.059 1 93.19 34 LEU B N 1
ATOM 1471 C CA . LEU B 1 34 ? -8.969 3.709 -4.758 1 93.19 34 LEU B CA 1
ATOM 1472 C C . LEU B 1 34 ? -7.594 3.543 -4.125 1 93.19 34 LEU B C 1
ATOM 1474 O O . LEU B 1 34 ? -6.621 3.24 -4.816 1 93.19 34 LEU B O 1
ATOM 1478 N N . CYS B 1 35 ? -7.508 3.703 -2.805 1 94.81 35 CYS B N 1
ATOM 1479 C CA . CYS B 1 35 ? -6.238 3.562 -2.1 1 94.81 35 CYS B CA 1
ATOM 1480 C C . CYS B 1 35 ? -5.711 2.137 -2.203 1 94.81 35 CYS B C 1
ATOM 1482 O O . CYS B 1 35 ? -4.504 1.927 -2.348 1 94.81 35 CYS B O 1
ATOM 1484 N N . GLN B 1 36 ? -6.629 1.18 -2.133 1 94.06 36 GLN B N 1
ATOM 1485 C CA . GLN B 1 36 ? -6.23 -0.215 -2.293 1 94.06 36 GLN B CA 1
ATOM 1486 C C . GLN B 1 36 ? -5.551 -0.442 -3.639 1 94.06 36 GLN B C 1
ATOM 1488 O O . GLN B 1 36 ? -4.473 -1.043 -3.703 1 94.06 36 GLN B O 1
ATOM 1493 N N . ARG B 1 37 ? -6.125 0.064 -4.672 1 91.38 37 ARG B N 1
ATOM 1494 C CA . ARG B 1 37 ? -5.625 -0.185 -6.02 1 91.38 37 ARG B CA 1
ATOM 1495 C C . ARG B 1 37 ? -4.367 0.631 -6.293 1 91.38 37 ARG B C 1
ATOM 1497 O O . ARG B 1 37 ? -3.41 0.125 -6.883 1 91.38 37 ARG B O 1
ATOM 1504 N N . PHE B 1 38 ? -4.316 1.839 -5.867 1 92.19 38 PHE B N 1
ATOM 1505 C CA . PHE B 1 38 ? -3.186 2.715 -6.148 1 92.19 38 PHE B CA 1
ATOM 1506 C C . PHE B 1 38 ? -1.949 2.268 -5.375 1 92.19 38 PHE B C 1
ATOM 1508 O O . PHE B 1 38 ? -0.834 2.311 -5.902 1 92.19 38 PHE B O 1
ATOM 1515 N N . ASP B 1 39 ? -2.148 1.861 -4.156 1 93.38 39 ASP B N 1
ATOM 1516 C CA . ASP B 1 39 ? -1.011 1.539 -3.299 1 93.38 39 ASP B CA 1
ATOM 1517 C C . ASP B 1 39 ? -0.823 0.028 -3.18 1 93.38 39 ASP B C 1
ATOM 1519 O O . ASP B 1 39 ? 0.031 -0.439 -2.424 1 93.38 39 ASP B O 1
ATOM 1523 N N . ALA B 1 40 ? -1.63 -0.711 -3.93 1 93.56 40 ALA B N 1
ATOM 1524 C CA . ALA B 1 40 ? -1.542 -2.17 -3.945 1 93.56 40 ALA B CA 1
ATOM 1525 C C . ALA B 1 40 ? -1.556 -2.736 -2.529 1 93.56 40 ALA B C 1
ATOM 1527 O O . ALA B 1 40 ? -0.729 -3.584 -2.186 1 93.56 40 ALA B O 1
ATOM 1528 N N . ALA B 1 41 ? -2.463 -2.256 -1.687 1 95.5 41 ALA B N 1
ATOM 1529 C CA . ALA B 1 41 ? -2.43 -2.623 -0.273 1 95.5 41 ALA B CA 1
ATOM 1530 C C . ALA B 1 41 ? -3.84 -2.77 0.289 1 95.5 41 ALA B C 1
ATOM 1532 O O . ALA B 1 41 ? -4.809 -2.295 -0.312 1 95.5 41 ALA B O 1
ATOM 1533 N N . ALA B 1 42 ? -3.959 -3.465 1.424 1 93.12 42 ALA B N 1
ATOM 1534 C CA . ALA B 1 42 ? -5.258 -3.629 2.07 1 93.12 42 ALA B CA 1
ATOM 1535 C C . ALA B 1 42 ? -5.809 -2.287 2.545 1 93.12 42 ALA B C 1
ATOM 1537 O O . ALA B 1 42 ? -7.016 -2.045 2.477 1 93.12 42 ALA B O 1
ATOM 1538 N N . PHE B 1 43 ? -4.973 -1.507 3.033 1 96.12 43 PHE B N 1
ATOM 1539 C CA . PHE B 1 43 ? -5.312 -0.149 3.438 1 96.12 43 PHE B CA 1
ATOM 1540 C C . PHE B 1 43 ? -4.059 0.687 3.646 1 96.12 43 PHE B C 1
ATOM 1542 O O . PHE B 1 43 ? -2.947 0.151 3.68 1 96.12 43 PHE B O 1
ATOM 1549 N N . ILE B 1 44 ? -4.215 1.986 3.73 1 97.06 44 ILE B N 1
ATOM 1550 C CA . ILE B 1 44 ? -3.088 2.879 3.975 1 97.06 44 ILE B CA 1
ATOM 1551 C C . ILE B 1 44 ? -3.365 3.736 5.207 1 97.06 44 ILE B C 1
ATOM 1553 O O . ILE B 1 44 ? -4.512 3.863 5.637 1 97.06 44 ILE B O 1
ATOM 1557 N N . HIS B 1 45 ? -2.34 4.156 5.832 1 97.88 45 HIS B N 1
ATOM 1558 C CA . HIS B 1 45 ? -2.422 5.219 6.828 1 97.88 45 HIS B CA 1
ATOM 1559 C C . HIS B 1 45 ? -2.326 6.594 6.176 1 97.88 45 HIS B C 1
ATOM 1561 O O . HIS B 1 45 ? -1.236 7.027 5.797 1 97.88 45 HIS B O 1
ATOM 1567 N N . THR B 1 46 ? -3.479 7.277 6.078 1 98.19 46 THR B N 1
ATOM 1568 C CA . THR B 1 46 ? -3.537 8.594 5.449 1 98.19 46 THR B CA 1
ATOM 1569 C C . THR B 1 46 ? -3.561 9.695 6.504 1 98.19 46 THR B C 1
ATOM 1571 O O . THR B 1 46 ? -4.27 9.586 7.508 1 98.19 46 THR B O 1
ATOM 1574 N N . ILE B 1 47 ? -2.783 10.688 6.25 1 98.44 47 ILE B N 1
ATOM 1575 C CA . ILE B 1 47 ? -2.672 11.82 7.164 1 98.44 47 ILE B CA 1
ATOM 1576 C C . ILE B 1 47 ? -2.875 13.117 6.391 1 98.44 47 ILE B C 1
ATOM 1578 O O . ILE B 1 47 ? -2.152 13.398 5.434 1 98.44 47 ILE B O 1
ATOM 1582 N N . HIS B 1 48 ? -3.822 13.906 6.82 1 98.5 48 HIS B N 1
ATOM 1583 C CA . HIS B 1 48 ? -4.23 15.094 6.074 1 98.5 48 HIS B CA 1
ATOM 1584 C C . HIS B 1 48 ? -3.781 16.375 6.773 1 98.5 48 HIS B C 1
ATOM 1586 O O . HIS B 1 48 ? -3.867 16.469 8 1 98.5 48 HIS B O 1
ATOM 1592 N N . PHE B 1 49 ? -3.346 17.266 5.969 1 98.38 49 PHE B N 1
ATOM 1593 C CA . PHE B 1 49 ? -2.887 18.562 6.445 1 98.38 49 PHE B CA 1
ATOM 1594 C C . PHE B 1 49 ? -3.428 19.688 5.566 1 98.38 49 PHE B C 1
ATOM 1596 O O . PHE B 1 49 ? -3.732 19.469 4.391 1 98.38 49 PHE B O 1
ATOM 1603 N N . SER B 1 50 ? -3.498 20.906 6.16 1 97.75 50 SER B N 1
ATOM 1604 C CA . SER B 1 50 ? -3.746 22.094 5.344 1 97.75 50 SER B CA 1
ATOM 1605 C C . SER B 1 50 ? -2.594 22.344 4.375 1 97.75 50 SER B C 1
ATOM 1607 O O . SER B 1 50 ? -1.463 21.922 4.621 1 97.75 50 SER B O 1
ATOM 1609 N N . SER B 1 51 ? -2.949 22.984 3.314 1 98.19 51 SER B N 1
ATOM 1610 C CA . SER B 1 51 ? -1.935 23.266 2.305 1 98.19 51 SER B CA 1
ATOM 1611 C C . SER B 1 51 ? -0.769 24.047 2.893 1 98.19 51 SER B C 1
ATOM 1613 O O . SER B 1 51 ? 0.388 23.812 2.539 1 98.19 51 SER B O 1
ATOM 1615 N N . ALA B 1 52 ? -1.003 24.953 3.814 1 97.69 52 ALA B N 1
ATOM 1616 C CA . ALA B 1 52 ? 0.018 25.828 4.402 1 97.69 52 ALA B CA 1
ATOM 1617 C C . ALA B 1 52 ? 0.993 25.016 5.254 1 97.69 52 ALA B C 1
ATOM 1619 O O . ALA B 1 52 ? 2.107 25.469 5.531 1 97.69 52 ALA B O 1
ATOM 1620 N N . ALA B 1 53 ? 0.594 23.875 5.703 1 97.81 53 ALA B N 1
ATOM 1621 C CA . ALA B 1 53 ? 1.405 23.062 6.602 1 97.81 53 ALA B CA 1
ATOM 1622 C C . ALA B 1 53 ? 2.414 22.219 5.82 1 97.81 53 ALA B C 1
ATOM 1624 O O . ALA B 1 53 ? 3.359 21.672 6.398 1 97.81 53 ALA B O 1
ATOM 1625 N N . PHE B 1 54 ? 2.211 22.078 4.527 1 98.44 54 PHE B N 1
ATOM 1626 C CA . PHE B 1 54 ? 2.982 21.141 3.709 1 98.44 54 PHE B CA 1
ATOM 1627 C C . PHE B 1 54 ? 4.027 21.891 2.887 1 98.44 54 PHE B C 1
ATOM 1629 O O . PHE B 1 54 ? 3.738 22.953 2.318 1 98.44 54 PHE B O 1
ATOM 1636 N N . SER B 1 55 ? 5.238 21.281 2.795 1 98.19 55 SER B N 1
ATOM 1637 C CA . SER B 1 55 ? 6.254 21.781 1.867 1 98.19 55 SER B CA 1
ATOM 1638 C C . SER B 1 55 ? 7.109 20.641 1.33 1 98.19 55 SER B C 1
ATOM 1640 O O . SER B 1 55 ? 7.469 19.719 2.072 1 98.19 55 SER B O 1
ATOM 1642 N N . TRP B 1 56 ? 7.375 20.719 0.035 1 97.62 56 TRP B N 1
ATOM 1643 C CA . TRP B 1 56 ? 8.414 19.844 -0.513 1 97.62 56 TRP B CA 1
ATOM 1644 C C . TRP B 1 56 ? 9.797 20.297 -0.056 1 97.62 56 TRP B C 1
ATOM 1646 O O . TRP B 1 56 ? 10.133 21.484 -0.135 1 97.62 56 TRP B O 1
ATOM 1656 N N . THR B 1 57 ? 10.547 19.328 0.445 1 97.75 57 THR B N 1
ATOM 1657 C CA . THR B 1 57 ? 11.906 19.656 0.863 1 97.75 57 THR B CA 1
ATOM 1658 C C . THR B 1 57 ? 12.93 19.125 -0.134 1 97.75 57 THR B C 1
ATOM 1660 O O . THR B 1 57 ? 14.086 19.547 -0.132 1 97.75 57 THR B O 1
ATOM 1663 N N . ARG B 1 58 ? 12.609 18.203 -0.9 1 96.5 58 ARG B N 1
ATOM 1664 C CA . ARG B 1 58 ? 13.359 17.719 -2.055 1 96.5 58 ARG B CA 1
ATOM 1665 C C . ARG B 1 58 ? 12.43 17.375 -3.207 1 96.5 58 ARG B C 1
ATOM 1667 O O . ARG B 1 58 ? 11.633 16.438 -3.105 1 96.5 58 ARG B O 1
ATOM 1674 N N . TYR B 1 59 ? 12.523 18.141 -4.137 1 93.5 59 TYR B N 1
ATOM 1675 C CA . TYR B 1 59 ? 11.68 18.047 -5.32 1 93.5 59 TYR B CA 1
ATOM 1676 C C . TYR B 1 59 ? 12.469 18.344 -6.586 1 93.5 59 TYR B C 1
ATOM 1678 O O . TYR B 1 59 ? 12.898 19.484 -6.801 1 93.5 59 TYR B O 1
ATOM 1686 N N . GLU B 1 60 ? 12.922 17.359 -7.199 1 82.5 60 GLU B N 1
ATOM 1687 C CA . GLU B 1 60 ? 13.641 17.578 -8.453 1 82.5 60 GLU B CA 1
ATOM 1688 C C . GLU B 1 60 ? 12.719 17.406 -9.656 1 82.5 60 GLU B C 1
ATOM 1690 O O . GLU B 1 60 ? 12.07 16.375 -9.805 1 82.5 60 GLU B O 1
ATOM 1695 N N . GLU B 1 61 ? 12.812 18.438 -10.453 1 76.06 61 GLU B N 1
ATOM 1696 C CA . GLU B 1 61 ? 11.992 18.375 -11.664 1 76.06 61 GLU B CA 1
ATOM 1697 C C . GLU B 1 61 ? 12.336 17.156 -12.516 1 76.06 61 GLU B C 1
ATOM 1699 O O . GLU B 1 61 ? 13.5 16.781 -12.617 1 76.06 61 GLU B O 1
ATOM 1704 N N . GLY B 1 62 ? 11.359 16.484 -13.039 1 81.06 62 GLY B N 1
ATOM 1705 C CA . GLY B 1 62 ? 11.555 15.289 -13.852 1 81.06 62 GLY B CA 1
ATOM 1706 C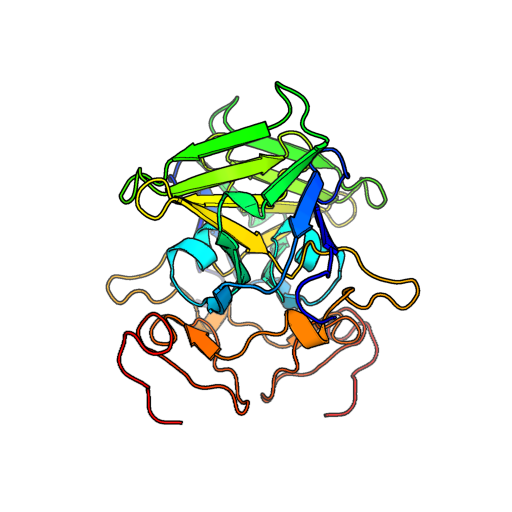 C . GLY B 1 62 ? 11.602 14.016 -13.031 1 81.06 62 GLY B C 1
ATOM 1707 O O . GLY B 1 62 ? 11.594 12.914 -13.586 1 81.06 62 GLY B O 1
ATOM 1708 N N . LYS B 1 63 ? 11.633 14.258 -11.711 1 84.5 63 LYS B N 1
ATOM 1709 C CA . LYS B 1 63 ? 11.711 13.07 -10.867 1 84.5 63 LYS B CA 1
ATOM 1710 C C . LYS B 1 63 ? 10.406 12.844 -10.109 1 84.5 63 LYS B C 1
ATOM 1712 O O . LYS B 1 63 ? 10.359 12.062 -9.156 1 84.5 63 LYS B O 1
ATOM 1717 N N . VAL B 1 64 ? 9.406 13.578 -10.547 1 92.56 64 VAL B N 1
ATOM 1718 C CA . VAL B 1 64 ? 8.086 13.438 -9.938 1 92.56 64 VAL B CA 1
ATOM 1719 C C . VAL B 1 64 ? 7.062 13.047 -11 1 92.56 64 VAL B C 1
ATOM 1721 O O . VAL B 1 64 ? 7.023 13.648 -12.086 1 92.56 64 VAL B O 1
ATOM 1724 N N . ASN B 1 65 ? 6.367 12.062 -10.734 1 91.94 65 ASN B N 1
ATOM 1725 C CA . ASN B 1 65 ? 5.211 11.672 -11.539 1 91.94 65 ASN B CA 1
ATOM 1726 C C . ASN B 1 65 ? 3.902 12.055 -10.852 1 91.94 65 ASN B C 1
ATOM 1728 O O . ASN B 1 65 ? 3.707 11.758 -9.672 1 91.94 65 ASN B O 1
ATOM 1732 N N . THR B 1 66 ? 3.1 12.734 -11.641 1 93.88 66 THR B N 1
ATOM 1733 C CA . THR B 1 66 ? 1.793 13.094 -11.102 1 93.88 66 THR B CA 1
ATOM 1734 C C . THR B 1 66 ? 0.677 12.414 -11.891 1 93.88 66 THR B C 1
ATOM 1736 O O . THR B 1 66 ? 0.846 12.102 -13.07 1 93.88 66 THR B O 1
ATOM 1739 N N . PHE B 1 67 ? -0.397 12.148 -11.188 1 95.44 67 PHE B N 1
ATOM 1740 C CA . PHE B 1 67 ? -1.578 11.539 -11.797 1 95.44 67 PHE B CA 1
ATOM 1741 C C . PHE B 1 67 ? -2.852 12.125 -11.195 1 95.44 67 PHE B C 1
ATOM 1743 O O . PHE B 1 67 ? -3.037 12.109 -9.977 1 95.44 67 PHE B O 1
ATOM 1750 N N . GLU B 1 68 ? -3.633 12.688 -12.148 1 96.56 68 GLU B N 1
ATOM 1751 C CA . GLU B 1 68 ? -4.973 13.094 -11.727 1 96.56 68 GLU B CA 1
ATOM 1752 C C . GLU B 1 68 ? -5.945 11.922 -11.781 1 96.56 68 GLU B C 1
ATOM 1754 O O . GLU B 1 68 ? -6.145 11.32 -12.844 1 96.56 68 GLU B O 1
ATOM 1759 N N . VAL B 1 69 ? -6.547 11.609 -10.594 1 94.75 69 VAL B N 1
ATOM 1760 C CA . VAL B 1 69 ? -7.465 10.477 -10.531 1 94.75 69 VAL B CA 1
ATOM 1761 C C . VAL B 1 69 ? -8.602 10.688 -11.531 1 94.75 69 VAL B C 1
ATOM 1763 O O . VAL B 1 69 ? -9.273 11.719 -11.508 1 94.75 69 VAL B O 1
ATOM 1766 N N . THR B 1 70 ? -8.852 9.727 -12.445 1 90.88 70 THR B N 1
ATOM 1767 C CA . THR B 1 70 ? -9.75 9.844 -13.586 1 90.88 70 THR B CA 1
ATOM 1768 C C . THR B 1 70 ? -11.141 10.266 -13.141 1 90.88 70 THR B C 1
ATOM 1770 O O . THR B 1 70 ? -11.688 11.25 -13.633 1 90.88 70 THR B O 1
ATOM 1773 N N . ASP B 1 71 ? -11.742 9.695 -12.156 1 90.12 71 ASP B N 1
ATOM 1774 C CA . ASP B 1 71 ? -13.109 10.023 -11.742 1 90.12 71 ASP B CA 1
ATOM 1775 C C . ASP B 1 71 ? -13.109 11.07 -10.625 1 90.12 71 ASP B C 1
ATOM 1777 O O . ASP B 1 71 ? -14.172 11.5 -10.18 1 90.12 71 ASP B O 1
ATOM 1781 N N . LYS B 1 72 ? -11.984 11.555 -10.18 1 94.94 72 LYS B N 1
ATOM 1782 C CA . LYS B 1 72 ? -11.789 12.594 -9.164 1 94.94 72 LYS B CA 1
ATOM 1783 C C . LYS B 1 72 ? -10.594 13.477 -9.508 1 94.94 72 LYS B C 1
ATOM 1785 O O . LYS B 1 72 ? -9.633 13.555 -8.742 1 94.94 72 LYS B O 1
ATOM 1790 N N . PRO B 1 73 ? -10.766 14.211 -10.594 1 95.06 73 PRO B N 1
ATOM 1791 C CA . PRO B 1 73 ? -9.594 14.906 -11.117 1 95.06 73 PRO B CA 1
ATOM 1792 C C . PRO B 1 73 ? -9.07 15.984 -10.172 1 95.06 73 PRO B C 1
ATOM 1794 O O . PRO B 1 73 ? -7.969 16.5 -10.367 1 95.06 73 PRO B O 1
ATOM 1797 N N . TRP B 1 74 ? -9.82 16.312 -9.086 1 97.06 74 TRP B N 1
ATOM 1798 C CA . TRP B 1 74 ? -9.344 17.266 -8.086 1 97.06 74 TRP B CA 1
ATOM 1799 C C . TRP B 1 74 ? -8.344 16.609 -7.141 1 97.06 74 TRP B C 1
ATOM 1801 O O . TRP B 1 74 ? -7.703 17.281 -6.336 1 97.06 74 TRP B O 1
ATOM 1811 N N . LYS B 1 75 ? -8.242 15.367 -7.25 1 97 75 LYS B N 1
ATOM 1812 C CA . LYS B 1 75 ? -7.234 14.625 -6.492 1 97 75 LYS B CA 1
ATOM 1813 C C . LYS B 1 75 ? -6.016 14.312 -7.355 1 97 75 LYS B C 1
ATOM 1815 O O . LYS B 1 75 ? -6.121 13.586 -8.344 1 97 75 LYS B O 1
ATOM 1820 N N . ARG B 1 76 ? -4.945 14.938 -7.055 1 97.56 76 ARG B N 1
ATOM 1821 C CA . ARG B 1 76 ? -3.688 14.695 -7.754 1 97.56 76 ARG B CA 1
ATOM 1822 C C . ARG B 1 76 ? -2.721 13.891 -6.887 1 97.56 76 ARG B C 1
ATOM 1824 O O . ARG B 1 76 ? -2.424 14.281 -5.754 1 97.56 76 ARG B O 1
ATOM 1831 N N . ARG B 1 77 ? -2.225 12.758 -7.449 1 96.94 77 ARG B N 1
ATOM 1832 C CA . ARG B 1 77 ? -1.272 11.891 -6.762 1 96.94 77 ARG B CA 1
ATOM 1833 C C . ARG B 1 77 ? 0.157 12.188 -7.199 1 96.94 77 ARG B C 1
ATOM 1835 O O . ARG B 1 77 ? 0.412 12.438 -8.375 1 96.94 77 ARG B O 1
ATOM 1842 N N . TYR B 1 78 ? 1.032 12.219 -6.227 1 95.69 78 TYR B N 1
ATOM 1843 C CA . TYR B 1 78 ? 2.451 12.453 -6.473 1 95.69 78 TYR B CA 1
ATOM 1844 C C . TYR B 1 78 ? 3.275 11.219 -6.145 1 95.69 78 TYR B C 1
ATOM 1846 O O . TYR B 1 78 ? 3.145 10.648 -5.059 1 95.69 78 TYR B O 1
ATOM 1854 N N . ARG B 1 79 ? 4.105 10.82 -7.062 1 94.81 79 ARG B N 1
ATOM 1855 C CA . ARG B 1 79 ? 4.992 9.672 -6.898 1 94.81 79 ARG B CA 1
ATOM 1856 C C . ARG B 1 79 ? 6.402 9.992 -7.387 1 94.81 79 ARG B C 1
ATOM 1858 O O . ARG B 1 79 ? 6.586 10.891 -8.219 1 94.81 79 ARG B O 1
ATOM 1865 N N . CYS B 1 80 ? 7.328 9.258 -6.82 1 94.56 80 CYS B N 1
ATOM 1866 C CA . CYS B 1 80 ? 8.703 9.383 -7.293 1 94.56 80 CYS B CA 1
ATOM 1867 C C . CYS B 1 80 ? 8.875 8.703 -8.648 1 94.56 80 CYS B C 1
ATOM 1869 O O . CYS B 1 80 ? 8.484 7.547 -8.82 1 94.56 80 CYS B O 1
ATOM 1871 N N . ALA B 1 81 ? 9.508 9.359 -9.555 1 91.06 81 ALA B N 1
ATOM 1872 C CA . ALA B 1 81 ? 9.711 8.82 -10.898 1 91.06 81 ALA B CA 1
ATOM 1873 C C . ALA B 1 81 ? 10.812 7.766 -10.906 1 91.06 81 ALA B C 1
ATOM 1875 O O . ALA B 1 81 ? 10.914 6.969 -11.844 1 91.06 81 ALA B O 1
ATOM 1876 N N . ASP B 1 82 ? 11.602 7.766 -9.922 1 90.94 82 ASP B N 1
ATOM 1877 C CA . ASP B 1 82 ? 12.727 6.832 -9.875 1 90.94 82 ASP B CA 1
ATOM 1878 C C . ASP B 1 82 ? 12.328 5.523 -9.195 1 90.94 82 ASP B C 1
ATOM 1880 O O . ASP B 1 82 ? 12.219 4.484 -9.852 1 90.94 82 ASP B O 1
ATOM 1884 N N . CYS B 1 83 ? 11.859 5.609 -7.941 1 91.31 83 CYS B N 1
ATOM 1885 C CA . CYS B 1 83 ? 11.594 4.379 -7.207 1 91.31 83 CYS B CA 1
ATOM 1886 C C . CYS B 1 83 ? 10.109 4.016 -7.266 1 91.31 83 CYS B C 1
ATOM 1888 O O . CYS B 1 83 ? 9.727 2.896 -6.926 1 91.31 83 CYS B O 1
ATOM 1890 N N . GLY B 1 84 ? 9.328 4.98 -7.711 1 90.75 84 GLY B N 1
ATOM 1891 C CA . GLY B 1 84 ? 7.91 4.699 -7.879 1 90.75 84 GLY B CA 1
ATOM 1892 C C . GLY B 1 84 ? 7.109 4.859 -6.598 1 90.75 84 GLY B C 1
ATOM 1893 O O . GLY B 1 84 ? 5.891 4.68 -6.594 1 90.75 84 GLY B O 1
ATOM 1894 N N . GLY B 1 85 ? 7.715 5.184 -5.504 1 91.06 85 GLY B N 1
ATOM 1895 C CA . GLY B 1 85 ? 7.012 5.32 -4.238 1 91.06 85 GLY B CA 1
ATOM 1896 C C . GLY B 1 85 ? 5.945 6.402 -4.266 1 91.06 85 GLY B C 1
ATOM 1897 O O . GLY B 1 85 ? 6.172 7.488 -4.801 1 91.06 85 GLY B O 1
ATOM 1898 N N . SER B 1 86 ? 4.711 6.027 -3.801 1 92.56 86 SER B N 1
ATOM 1899 C CA . SER B 1 86 ? 3.67 7.02 -3.557 1 92.56 86 SER B CA 1
ATOM 1900 C C . SER B 1 86 ? 4.051 7.945 -2.404 1 92.56 86 SER B C 1
ATOM 1902 O O . SER B 1 86 ? 4.438 7.48 -1.33 1 92.56 86 SER B O 1
ATOM 1904 N N . VAL B 1 87 ? 3.869 9.25 -2.641 1 95.5 87 VAL B N 1
ATOM 1905 C CA . VAL B 1 87 ? 4.434 10.141 -1.635 1 95.5 87 VAL B CA 1
ATOM 1906 C C . VAL B 1 87 ? 3.334 11.031 -1.059 1 95.5 87 VAL B C 1
ATOM 1908 O O . VAL B 1 87 ? 3.273 11.242 0.154 1 95.5 87 VAL B O 1
ATOM 1911 N N . ALA B 1 88 ? 2.494 11.578 -1.938 1 97.62 88 ALA B N 1
ATOM 1912 C CA . ALA B 1 88 ? 1.518 12.547 -1.448 1 97.62 88 ALA B CA 1
ATOM 1913 C C . ALA B 1 88 ? 0.335 12.672 -2.404 1 97.62 88 ALA B C 1
ATOM 1915 O O . ALA B 1 88 ? 0.378 12.148 -3.521 1 97.62 88 ALA B O 1
ATOM 1916 N N . SER B 1 89 ? -0.702 13.242 -1.898 1 97.81 89 SER B N 1
ATOM 1917 C CA . SER B 1 89 ? -1.885 13.617 -2.67 1 97.81 89 SER B CA 1
ATOM 1918 C C . SER B 1 89 ? -2.33 15.039 -2.348 1 97.81 89 SER B C 1
ATOM 1920 O O . SER B 1 89 ? -2.275 15.469 -1.193 1 97.81 89 SER B O 1
ATOM 1922 N N . TYR B 1 90 ? -2.703 15.703 -3.377 1 98.44 90 TYR B N 1
ATOM 1923 C CA . TYR B 1 90 ? -3.252 17.047 -3.211 1 98.44 90 TYR B CA 1
ATOM 1924 C C . TYR B 1 90 ? -4.691 17.109 -3.703 1 98.44 90 TYR B C 1
ATOM 1926 O O . TYR B 1 90 ? -4.992 16.688 -4.82 1 98.44 90 TYR B O 1
ATOM 1934 N N . ASN B 1 91 ? -5.566 17.578 -2.822 1 98.25 91 ASN B N 1
ATOM 1935 C CA . ASN B 1 91 ? -6.961 17.844 -3.164 1 98.25 91 ASN B CA 1
ATOM 1936 C C . ASN B 1 91 ? -7.199 19.328 -3.443 1 98.25 91 ASN B C 1
ATOM 1938 O O . ASN B 1 91 ? -7.262 20.141 -2.516 1 98.25 91 ASN B O 1
ATOM 1942 N N . THR B 1 92 ? -7.422 19.656 -4.684 1 97.31 92 THR B N 1
ATOM 1943 C CA . THR B 1 92 ? -7.523 21.062 -5.082 1 97.31 92 THR B CA 1
ATOM 1944 C C . THR B 1 92 ? -8.844 21.656 -4.605 1 97.31 92 THR B C 1
ATOM 1946 O O . THR B 1 92 ? -8.945 22.875 -4.395 1 97.31 92 THR B O 1
ATOM 1949 N N . LYS B 1 93 ? -9.844 20.906 -4.441 1 97.31 93 LYS B N 1
ATOM 1950 C CA . LYS B 1 93 ? -11.133 21.406 -3.984 1 97.31 93 LYS B CA 1
ATOM 1951 C C . LYS B 1 93 ? -11.094 21.766 -2.502 1 97.31 93 LYS B C 1
ATOM 1953 O O . LYS B 1 93 ? -11.703 22.75 -2.078 1 97.31 93 LYS B O 1
ATOM 1958 N N . LYS B 1 94 ? -10.297 21.031 -1.773 1 97.06 94 LYS B N 1
ATOM 1959 C CA . LYS B 1 94 ? -10.258 21.234 -0.328 1 97.06 94 LYS B CA 1
ATOM 1960 C C . LYS B 1 94 ? -8.992 21.984 0.086 1 97.06 94 LYS B C 1
ATOM 1962 O O . LYS B 1 94 ? -8.875 22.438 1.229 1 97.06 94 LYS B O 1
ATOM 1967 N N . ASP B 1 95 ? -8.102 22.141 -0.844 1 98.25 95 ASP B N 1
ATOM 1968 C CA . ASP B 1 95 ? -6.797 22.734 -0.596 1 98.25 95 ASP B CA 1
ATOM 1969 C C . ASP B 1 95 ? -6.082 22.047 0.563 1 98.25 95 ASP B C 1
ATOM 1971 O O . ASP B 1 95 ? -5.656 22.703 1.517 1 98.25 95 ASP B O 1
ATOM 1975 N N . LYS B 1 96 ? -5.934 20.734 0.497 1 98.56 96 LYS B N 1
ATOM 1976 C CA . LYS B 1 96 ? -5.309 19.891 1.518 1 98.56 96 LYS B CA 1
ATOM 1977 C C . LYS B 1 96 ? -4.34 18.891 0.892 1 98.56 96 LYS B C 1
ATOM 1979 O O . LYS B 1 96 ? -4.551 18.453 -0.236 1 98.56 96 LYS B O 1
ATOM 1984 N N . TRP B 1 97 ? -3.34 18.688 1.641 1 98.62 97 TRP B N 1
ATOM 1985 C CA . TRP B 1 97 ? -2.4 17.625 1.299 1 98.62 97 TRP B CA 1
ATOM 1986 C C . TRP B 1 97 ? -2.623 16.406 2.178 1 98.62 97 TRP B C 1
ATOM 1988 O O . TRP B 1 97 ? -2.984 16.531 3.35 1 98.62 97 TRP B O 1
ATOM 1998 N N . SER B 1 98 ? -2.438 15.266 1.598 1 98.38 98 SER B N 1
ATOM 1999 C CA . SER B 1 98 ? -2.33 14.023 2.352 1 98.38 98 SER B CA 1
ATOM 2000 C C . SER B 1 98 ? -0.971 13.359 2.141 1 98.38 98 SER B C 1
ATOM 2002 O O . SER B 1 98 ? -0.432 13.383 1.031 1 98.38 98 SER B O 1
ATOM 2004 N N . VAL B 1 99 ? -0.451 12.852 3.223 1 98.44 99 VAL B N 1
ATOM 2005 C CA . VAL B 1 99 ? 0.759 12.039 3.17 1 98.44 99 VAL B CA 1
ATOM 2006 C C . VAL B 1 99 ? 0.49 10.672 3.795 1 98.44 99 VAL B C 1
ATOM 2008 O O . VAL B 1 99 ? -0.59 10.438 4.34 1 98.44 99 VAL B O 1
ATOM 2011 N N . TRP B 1 100 ? 1.446 9.789 3.67 1 96.94 100 TRP B N 1
ATOM 2012 C CA . TRP B 1 100 ? 1.249 8.391 4.043 1 96.94 100 TRP B CA 1
ATOM 2013 C C . TRP B 1 100 ? 2.105 8.023 5.25 1 96.94 100 TRP B C 1
ATOM 2015 O O . TRP B 1 100 ? 3.32 8.234 5.246 1 96.94 100 TRP B O 1
ATOM 2025 N N . GLY B 1 101 ? 1.506 7.441 6.191 1 97.19 101 GLY B N 1
ATOM 2026 C CA . GLY B 1 101 ? 2.191 7.09 7.426 1 97.19 101 GLY B CA 1
ATOM 2027 C C . GLY B 1 101 ? 3.4 6.199 7.203 1 97.19 101 GLY B C 1
ATOM 2028 O O . GLY B 1 101 ? 4.41 6.332 7.895 1 97.19 101 GLY B O 1
ATOM 2029 N N . ALA B 1 102 ? 3.328 5.352 6.254 1 96.69 102 ALA B N 1
ATOM 2030 C CA . ALA B 1 102 ? 4.355 4.336 6.031 1 96.69 102 ALA B CA 1
ATOM 2031 C C . ALA B 1 102 ? 5.625 4.961 5.449 1 96.69 102 ALA B C 1
ATOM 2033 O O . ALA B 1 102 ? 6.676 4.316 5.406 1 96.69 102 ALA B O 1
ATOM 2034 N N . GLN B 1 103 ? 5.562 6.184 5.039 1 96.31 103 GLN B N 1
ATOM 2035 C CA . GLN B 1 103 ? 6.715 6.824 4.418 1 96.31 103 GLN B CA 1
ATOM 2036 C C . GLN B 1 103 ? 7.293 7.918 5.312 1 96.31 103 GLN B C 1
ATOM 2038 O O . GLN B 1 103 ? 8.125 8.711 4.875 1 96.31 103 GLN B O 1
ATOM 2043 N N . LEU B 1 104 ? 6.789 7.984 6.547 1 97.56 104 LEU B N 1
ATOM 2044 C CA . LEU B 1 104 ? 7.352 8.914 7.52 1 97.56 104 LEU B CA 1
ATOM 2045 C C . LEU B 1 104 ? 8.75 8.484 7.941 1 97.56 104 LEU B C 1
ATOM 2047 O O . LEU B 1 104 ? 9.062 7.289 7.938 1 97.56 104 LEU B O 1
ATOM 2051 N N . ASP B 1 105 ? 9.477 9.461 8.281 1 97.06 105 ASP B N 1
ATOM 2052 C CA . ASP B 1 105 ? 10.805 9.141 8.797 1 97.06 105 ASP B CA 1
ATOM 2053 C C . ASP B 1 105 ? 10.711 8.312 10.078 1 97.06 105 ASP B C 1
ATOM 2055 O O . ASP B 1 105 ? 9.797 8.508 10.883 1 97.06 105 ASP B O 1
ATOM 2059 N N . ARG B 1 106 ? 11.625 7.441 10.164 1 94.06 106 ARG B N 1
ATOM 2060 C CA . ARG B 1 106 ? 11.719 6.551 11.312 1 94.06 106 ARG B CA 1
ATOM 2061 C C . ARG B 1 106 ? 12.961 6.855 12.141 1 94.06 106 ARG B C 1
ATOM 2063 O O . ARG B 1 106 ? 13.938 7.406 11.625 1 94.06 106 ARG B O 1
ATOM 2070 N N . ASP B 1 107 ? 12.891 6.562 1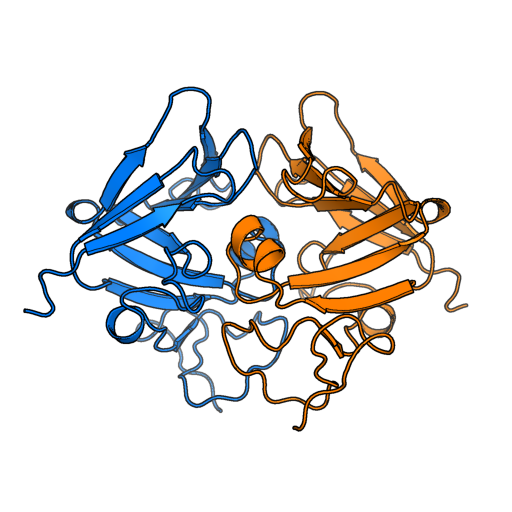3.406 1 93.12 107 ASP B N 1
ATOM 2071 C CA . ASP B 1 107 ? 14.055 6.727 14.273 1 93.12 107 ASP B CA 1
ATOM 2072 C C . ASP B 1 107 ? 14.977 5.512 14.188 1 93.12 107 ASP B C 1
ATOM 2074 O O . ASP B 1 107 ? 14.773 4.633 13.352 1 93.12 107 ASP B O 1
ATOM 2078 N N . ASP B 1 108 ? 16.016 5.465 15.031 1 89.94 108 ASP B N 1
ATOM 2079 C CA . ASP B 1 108 ? 17.047 4.43 14.977 1 89.94 108 ASP B CA 1
ATOM 2080 C C . ASP B 1 108 ? 16.453 3.059 15.312 1 89.94 108 ASP B C 1
ATOM 2082 O O . ASP B 1 108 ? 17.016 2.029 14.914 1 89.94 108 ASP B O 1
ATOM 2086 N N . ALA B 1 109 ? 15.391 3.033 16.031 1 87.62 109 ALA B N 1
ATOM 2087 C CA . ALA B 1 109 ? 14.742 1.782 16.406 1 87.62 109 ALA B CA 1
ATOM 2088 C C . ALA B 1 109 ? 13.727 1.348 15.359 1 87.62 109 ALA B C 1
ATOM 2090 O O . ALA B 1 109 ? 13.047 0.33 15.523 1 87.62 109 ALA B O 1
ATOM 2091 N N . GLY B 1 110 ? 13.562 2.146 14.32 1 86.56 110 GLY B N 1
ATOM 2092 C CA . GLY B 1 110 ? 12.664 1.808 13.227 1 86.56 110 GLY B CA 1
ATOM 2093 C C . GLY B 1 110 ? 11.242 2.297 13.445 1 86.56 110 GLY B C 1
ATOM 2094 O O . GLY B 1 110 ? 10.344 1.995 12.656 1 86.56 110 GLY B O 1
ATOM 2095 N N . LYS B 1 111 ? 11.078 3.102 14.445 1 87.88 111 LYS B N 1
ATOM 2096 C CA . LYS B 1 111 ? 9.742 3.613 14.742 1 87.88 111 LYS B CA 1
ATOM 2097 C C . LYS B 1 111 ? 9.492 4.938 14.023 1 87.88 111 LYS B C 1
ATOM 2099 O O . LYS B 1 111 ? 10.375 5.793 13.969 1 87.88 111 LYS B O 1
ATOM 2104 N N . ARG B 1 112 ? 8.242 5.109 13.648 1 92.12 112 ARG B N 1
ATOM 2105 C CA . ARG B 1 112 ? 7.871 6.367 13.008 1 92.12 112 ARG B CA 1
ATOM 2106 C C . ARG B 1 112 ? 7.973 7.535 13.977 1 92.12 112 ARG B C 1
ATOM 2108 O O . ARG B 1 112 ? 7.43 7.473 15.086 1 92.12 112 ARG B O 1
ATOM 2115 N N . LYS B 1 113 ? 8.594 8.594 13.547 1 94.81 113 LYS B N 1
ATOM 2116 C CA . LYS B 1 113 ? 8.719 9.789 14.375 1 94.81 113 LYS B CA 1
ATOM 2117 C C . LYS B 1 113 ? 7.379 10.508 14.5 1 94.81 113 LYS B C 1
ATOM 2119 O O . LYS B 1 113 ? 6.586 10.531 13.555 1 94.81 113 LYS B O 1
ATOM 2124 N N . ASN B 1 114 ? 7.125 11.102 15.711 1 95.5 114 ASN B N 1
ATOM 2125 C CA . ASN B 1 114 ? 5.926 11.875 16.016 1 95.5 114 ASN B CA 1
ATOM 2126 C C . ASN B 1 114 ? 4.668 11.016 15.961 1 95.5 114 ASN B C 1
ATOM 2128 O O . ASN B 1 114 ? 3.598 11.5 15.594 1 95.5 114 ASN B O 1
ATOM 2132 N N . TRP B 1 115 ? 4.812 9.711 16.281 1 94.12 115 TRP B N 1
ATOM 2133 C CA . TRP B 1 115 ? 3.721 8.75 16.156 1 94.12 115 TRP B CA 1
ATOM 2134 C C . TRP B 1 115 ? 2.539 9.148 17.031 1 94.12 115 TRP B C 1
ATOM 2136 O O . TRP B 1 115 ? 1.387 9.094 16.594 1 94.12 115 TRP B O 1
ATOM 2146 N N . GLU B 1 116 ? 2.807 9.555 18.219 1 94.38 116 GLU B N 1
ATOM 2147 C CA . GLU B 1 116 ? 1.726 9.867 19.156 1 94.38 116 GLU B CA 1
ATOM 2148 C C . GLU B 1 116 ? 0.821 10.961 18.594 1 94.38 116 GLU B C 1
ATOM 2150 O O . GLU B 1 116 ? -0.389 10.953 18.828 1 94.38 116 GLU B O 1
ATOM 2155 N N . GLN B 1 117 ? 1.37 11.844 17.828 1 95.56 117 GLN B N 1
ATOM 2156 C CA . GLN B 1 117 ? 0.609 12.961 17.266 1 95.56 117 GLN B CA 1
ATOM 2157 C C . GLN B 1 117 ? -0.05 12.562 15.945 1 95.56 117 GLN B C 1
ATOM 2159 O O . GLN B 1 117 ? -1.004 13.211 15.508 1 95.56 117 GLN B O 1
ATOM 2164 N N . LEU B 1 118 ? 0.472 11.492 15.352 1 96.94 118 LEU B N 1
ATOM 2165 C CA . LEU B 1 118 ? 0.088 11.234 13.969 1 96.94 118 LEU B CA 1
ATOM 2166 C C . LEU B 1 118 ? -0.727 9.945 13.859 1 96.94 118 LEU B C 1
ATOM 2168 O O . LEU B 1 118 ? -1.336 9.672 12.828 1 96.94 118 LEU B O 1
ATOM 2172 N N . LYS B 1 119 ? -0.794 9.18 14.953 1 96.62 119 LYS B N 1
ATOM 2173 C CA . LYS B 1 119 ? -1.412 7.859 14.891 1 96.62 119 LYS B CA 1
ATOM 2174 C C . LYS B 1 119 ? -2.865 7.953 14.438 1 96.62 119 LYS B C 1
ATOM 2176 O O . LYS B 1 119 ? -3.549 8.938 14.719 1 96.62 119 LYS B O 1
ATOM 2181 N N . PRO B 1 120 ? -3.318 6.973 13.672 1 97.88 120 PRO B N 1
ATOM 2182 C CA . PRO B 1 120 ? -4.703 6.977 13.195 1 97.88 120 PRO B CA 1
ATOM 2183 C C . PRO B 1 120 ? -5.719 6.918 14.336 1 97.88 120 PRO B C 1
ATOM 2185 O O . PRO B 1 120 ? -5.461 6.289 15.367 1 97.88 120 PRO B O 1
ATOM 2188 N N . THR B 1 121 ? -6.84 7.473 14.055 1 97.69 121 THR B N 1
ATOM 2189 C CA . THR B 1 121 ? -7.867 7.504 15.086 1 97.69 121 THR B CA 1
ATOM 2190 C C . THR B 1 121 ? -9.125 6.781 14.617 1 97.69 121 THR B C 1
ATOM 2192 O O . THR B 1 121 ? -10.094 6.656 15.375 1 97.69 121 THR B O 1
ATOM 2195 N N . ALA B 1 122 ? -9.18 6.277 13.367 1 98.25 122 ALA B N 1
ATOM 2196 C CA . ALA B 1 122 ? -10.367 5.633 12.812 1 98.25 122 ALA B CA 1
ATOM 2197 C C . ALA B 1 122 ? -10.008 4.77 11.602 1 98.25 122 ALA B C 1
ATOM 2199 O O . ALA B 1 122 ? -8.898 4.867 11.07 1 98.25 122 ALA B O 1
ATOM 2200 N N . HIS B 1 123 ? -10.922 3.885 11.281 1 98.19 123 HIS B N 1
ATOM 2201 C CA . HIS B 1 123 ? -10.969 3.234 9.977 1 98.19 123 HIS B CA 1
ATOM 2202 C C . HIS B 1 123 ? -12.023 3.879 9.078 1 98.19 123 HIS B C 1
ATOM 2204 O O . HIS B 1 123 ? -13.211 3.863 9.398 1 98.19 123 HIS B O 1
ATOM 2210 N N . ASN B 1 124 ? -11.539 4.395 8.023 1 98.5 124 ASN B N 1
ATOM 2211 C CA . ASN B 1 124 ? -12.438 5.02 7.059 1 98.5 124 ASN B CA 1
ATOM 2212 C C . ASN B 1 124 ? -12.734 4.086 5.887 1 98.5 124 ASN B C 1
ATOM 2214 O O . ASN B 1 124 ? -11.891 3.281 5.496 1 98.5 124 ASN B O 1
ATOM 2218 N N . PHE B 1 125 ? -13.977 4.211 5.34 1 98.12 125 PHE B N 1
ATOM 2219 C CA . PHE B 1 125 ? -14.422 3.418 4.199 1 98.12 125 PHE B CA 1
ATOM 2220 C C . PHE B 1 125 ? -14.273 1.929 4.484 1 98.12 125 PHE B C 1
ATOM 2222 O O . PHE B 1 125 ? -13.781 1.178 3.641 1 98.12 125 PHE B O 1
ATOM 2229 N N . TYR B 1 126 ? -14.664 1.591 5.641 1 97.81 126 TYR B N 1
ATOM 2230 C CA . TYR B 1 126 ? -14.383 0.257 6.16 1 97.81 126 TYR B CA 1
ATOM 2231 C C . TYR B 1 126 ? -15.258 -0.789 5.484 1 97.81 126 TYR B C 1
ATOM 2233 O O . TYR B 1 126 ? -14.969 -1.985 5.543 1 97.81 126 TYR B O 1
ATOM 2241 N N . GLU B 1 127 ? -16.297 -0.432 4.836 1 96.38 127 GLU B N 1
ATOM 2242 C CA . GLU B 1 127 ? -17.188 -1.377 4.168 1 96.38 127 GLU B CA 1
ATOM 2243 C C . GLU B 1 127 ? -16.5 -2.047 2.986 1 96.38 127 GLU B C 1
ATOM 2245 O O . GLU B 1 127 ? -16.922 -3.109 2.529 1 96.38 127 GLU B O 1
ATOM 2250 N N . THR B 1 128 ? -15.492 -1.46 2.473 1 95.19 128 THR B N 1
ATOM 2251 C CA . THR B 1 128 ? -14.797 -2.027 1.322 1 95.19 128 THR B CA 1
ATOM 2252 C C . THR B 1 128 ? -13.477 -2.67 1.75 1 95.19 128 THR B C 1
ATOM 2254 O O . THR B 1 128 ? -12.625 -2.971 0.911 1 95.19 128 THR B O 1
ATOM 2257 N N . ARG B 1 129 ? -13.344 -2.951 3.07 1 94.94 129 ARG B N 1
ATOM 2258 C CA . ARG B 1 129 ? -12.086 -3.473 3.59 1 94.94 129 ARG B CA 1
ATOM 2259 C C . ARG B 1 129 ? -11.766 -4.836 2.986 1 94.94 129 ARG B C 1
ATOM 2261 O O . ARG B 1 129 ? -12.672 -5.637 2.736 1 94.94 129 ARG B O 1
ATOM 2268 N N . MET B 1 130 ? -10.477 -5.062 2.795 1 92.62 130 MET B N 1
ATOM 2269 C CA . MET B 1 130 ? -10.008 -6.359 2.316 1 92.62 130 MET B CA 1
ATOM 2270 C C . MET B 1 130 ? -9.789 -7.32 3.479 1 92.62 130 MET B C 1
ATOM 2272 O O . MET B 1 130 ? -9.688 -8.531 3.277 1 92.62 130 MET B O 1
ATOM 2276 N N . VAL B 1 131 ? -9.625 -6.777 4.652 1 92.56 131 VAL B N 1
ATOM 2277 C CA . VAL B 1 131 ? -9.344 -7.559 5.848 1 92.56 131 VAL B CA 1
ATOM 2278 C C . VAL B 1 131 ? -10.031 -6.926 7.055 1 92.56 131 VAL B C 1
ATOM 2280 O O . VAL B 1 131 ? -10.078 -5.699 7.18 1 92.56 131 VAL B O 1
ATOM 2283 N N . ASP B 1 132 ? -10.508 -7.801 7.875 1 93.69 132 ASP B N 1
ATOM 2284 C CA . ASP B 1 132 ? -11.07 -7.305 9.125 1 93.69 132 ASP B CA 1
ATOM 2285 C C . ASP B 1 132 ? -9.969 -6.941 10.117 1 93.69 132 ASP B C 1
ATOM 2287 O O . ASP B 1 132 ? -9.047 -7.727 10.344 1 93.69 132 ASP B O 1
ATOM 2291 N N . ILE B 1 133 ? -10.078 -5.758 10.656 1 94.12 133 ILE B N 1
ATOM 2292 C CA . ILE B 1 133 ? -9.125 -5.32 11.672 1 94.12 133 ILE B CA 1
ATOM 2293 C C . ILE B 1 133 ? -9.82 -5.254 13.031 1 94.12 133 ILE B C 1
ATOM 2295 O O . ILE B 1 133 ? -10.734 -4.445 13.227 1 94.12 133 ILE B O 1
ATOM 2299 N N . ALA B 1 134 ? -9.367 -6.105 13.898 1 93.81 134 ALA B N 1
ATOM 2300 C CA . ALA B 1 134 ? -9.922 -6.109 15.25 1 93.81 134 ALA B CA 1
ATOM 2301 C C . ALA B 1 134 ? -9.125 -5.195 16.172 1 93.81 134 ALA B C 1
ATOM 2303 O O . ALA B 1 134 ? -8.062 -5.582 16.672 1 93.81 134 ALA B O 1
ATOM 2304 N N . ASP B 1 135 ? -9.594 -4.008 16.391 1 93.94 135 ASP B N 1
ATOM 2305 C CA . ASP B 1 135 ? -9.016 -3.039 17.312 1 93.94 135 ASP B CA 1
ATOM 2306 C C . ASP B 1 135 ? -10.094 -2.127 17.891 1 93.94 135 ASP B C 1
ATOM 2308 O O . ASP B 1 135 ? -11.289 -2.391 17.734 1 93.94 135 ASP B O 1
ATOM 2312 N N . ASP B 1 136 ? -9.672 -1.104 18.547 1 94.75 136 ASP B N 1
ATOM 2313 C CA . ASP B 1 136 ? -10.633 -0.282 19.266 1 94.75 136 ASP B CA 1
ATOM 2314 C C . ASP B 1 136 ? -10.984 0.976 18.484 1 94.75 136 ASP B C 1
ATOM 2316 O O . ASP B 1 136 ? -11.742 1.826 18.953 1 94.75 136 ASP B O 1
ATOM 2320 N N . LEU B 1 137 ? -10.5 1.132 17.328 1 97.06 137 LEU B N 1
ATOM 2321 C CA . LEU B 1 137 ? -10.773 2.324 16.531 1 97.06 137 LEU B CA 1
ATOM 2322 C C . LEU B 1 137 ? -12.164 2.248 15.898 1 97.06 137 LEU B C 1
ATOM 2324 O O . LEU B 1 137 ? -12.602 1.171 15.492 1 97.06 137 LEU B O 1
ATOM 2328 N N . GLY B 1 138 ? -12.75 3.398 15.781 1 97.38 138 GLY B N 1
ATOM 2329 C CA . GLY B 1 138 ? -14.031 3.459 15.102 1 97.38 138 GLY B CA 1
ATOM 2330 C C . GLY B 1 138 ? -13.945 3.082 13.633 1 97.38 138 GLY B C 1
ATOM 2331 O O . GLY B 1 138 ? -12.961 3.4 12.961 1 97.38 138 GLY B O 1
ATOM 2332 N N . LYS B 1 139 ? -14.984 2.35 13.234 1 98.31 139 LYS B N 1
ATOM 2333 C CA . LYS B 1 139 ? -15.125 1.994 11.82 1 98.31 139 LYS B CA 1
ATOM 2334 C C . LYS B 1 139 ? -16.25 2.783 11.172 1 98.31 139 LYS B C 1
ATOM 2336 O O . LYS B 1 139 ? -17.359 2.877 11.719 1 98.31 139 LYS B O 1
ATOM 2341 N N . TRP B 1 140 ? -15.891 3.357 10.008 1 98.56 140 TRP B N 1
ATOM 2342 C CA . TRP B 1 140 ? -16.828 4.273 9.375 1 98.56 140 TRP B CA 1
ATOM 2343 C C . TRP B 1 140 ? -17.062 3.896 7.918 1 98.56 140 TRP B C 1
ATOM 2345 O O . TRP B 1 140 ? -16.156 3.404 7.246 1 98.56 140 TRP B O 1
ATOM 2355 N N . SER B 1 141 ? -18.281 4.125 7.371 1 98.19 141 SER B N 1
ATOM 2356 C CA . SER B 1 141 ? -18.594 3.883 5.965 1 98.19 141 SER B CA 1
ATOM 2357 C C . SER B 1 141 ? -17.875 4.883 5.062 1 98.19 141 SER B C 1
ATOM 2359 O O . SER B 1 141 ? -17.641 4.605 3.883 1 98.19 141 SER B O 1
ATOM 2361 N N . GLY B 1 142 ? -17.562 6.062 5.559 1 97.19 142 GLY B N 1
ATOM 2362 C CA . GLY B 1 142 ? -16.797 7.125 4.934 1 97.19 142 GLY B CA 1
ATOM 2363 C C . GLY B 1 142 ? -15.789 7.77 5.871 1 97.19 142 GLY B C 1
ATOM 2364 O O . GLY B 1 142 ? -15.047 7.07 6.562 1 97.19 142 GLY B O 1
ATOM 2365 N N . TYR B 1 143 ? -15.789 9.078 5.879 1 96.38 143 TYR B N 1
ATOM 2366 C CA . TYR B 1 143 ? -14.867 9.797 6.754 1 96.38 143 TYR B CA 1
ATOM 2367 C C . TYR B 1 143 ? -15.391 9.828 8.188 1 96.38 143 TYR B C 1
ATOM 2369 O O . TYR B 1 143 ? -16.594 9.992 8.414 1 96.38 143 TYR B O 1
ATOM 2377 N N . GLU B 1 144 ? -14.453 9.695 9.008 1 95.69 144 GLU B N 1
ATOM 2378 C CA . GLU B 1 144 ? -14.758 9.766 10.438 1 95.69 144 GLU B CA 1
ATOM 2379 C C . GLU B 1 144 ? -15.555 11.023 10.773 1 95.69 144 GLU B C 1
ATOM 2381 O O . GLU B 1 144 ? -15.18 12.125 10.367 1 95.69 144 GLU B O 1
ATOM 2386 N N . GLY B 1 145 ? -16.609 10.844 11.508 1 94.94 145 GLY B N 1
ATOM 2387 C CA . GLY B 1 145 ? -17.406 11.961 11.984 1 94.94 145 GLY B CA 1
ATOM 2388 C C . GLY B 1 145 ? -18.281 12.578 10.906 1 94.94 145 GLY B C 1
ATOM 2389 O O . GLY B 1 145 ? -19.094 13.461 11.188 1 94.94 145 GLY B O 1
ATOM 2390 N N . LEU B 1 146 ? -18.109 12.164 9.688 1 95.25 146 LEU B N 1
ATOM 2391 C CA . LEU B 1 146 ? -18.859 12.734 8.578 1 95.25 146 LEU B CA 1
ATOM 2392 C C . LEU B 1 146 ? -19.672 11.664 7.852 1 95.25 146 LEU B C 1
ATOM 2394 O O . LEU B 1 146 ? -20.234 11.914 6.785 1 95.25 146 LEU B O 1
ATOM 2398 N N . SER B 1 147 ? -19.672 10.516 8.391 1 97.19 147 SER B N 1
ATOM 2399 C CA . SER B 1 147 ? -20.391 9.383 7.82 1 97.19 147 SER B CA 1
ATOM 2400 C C . SER B 1 147 ? -20.969 8.484 8.914 1 97.19 147 SER B C 1
ATOM 2402 O O . SER B 1 147 ? -21 8.867 10.086 1 97.19 147 SER B O 1
ATOM 2404 N N . THR B 1 148 ? -21.438 7.312 8.492 1 97.5 148 THR B N 1
ATOM 2405 C CA . THR B 1 148 ? -22.062 6.395 9.438 1 97.5 148 THR B CA 1
ATOM 2406 C C . THR B 1 148 ? -21.016 5.531 10.133 1 97.5 148 THR B C 1
ATOM 2408 O O . THR B 1 148 ? -20.172 4.926 9.469 1 97.5 148 THR B O 1
ATOM 2411 N N . ARG B 1 149 ? -21.125 5.602 11.461 1 97.06 149 ARG B N 1
ATOM 2412 C CA . ARG B 1 149 ? -20.281 4.676 12.219 1 97.06 149 ARG B CA 1
ATOM 2413 C C . ARG B 1 149 ? -20.812 3.252 12.133 1 97.06 149 ARG B C 1
ATOM 2415 O O . ARG B 1 149 ? -22 3.016 12.383 1 97.06 149 ARG B O 1
ATOM 2422 N N . LEU B 1 150 ? -19.969 2.32 11.789 1 96.62 150 LEU B N 1
ATOM 2423 C CA . LEU B 1 150 ? -20.359 0.928 11.617 1 96.62 150 LEU B CA 1
ATOM 2424 C C . LEU B 1 150 ? -20.281 0.17 12.938 1 96.62 150 LEU B C 1
ATOM 2426 O O . LEU B 1 150 ? -19.469 0.495 13.797 1 96.62 150 LEU B O 1
ATOM 2430 N N . PRO B 1 151 ? -21.203 -0.838 13.141 1 88.19 151 PRO B N 1
ATOM 2431 C CA . PRO B 1 151 ? -21.156 -1.63 14.375 1 88.19 151 PRO B CA 1
ATOM 2432 C C . PRO B 1 151 ? -19.859 -2.438 14.5 1 88.19 151 PRO B C 1
ATOM 2434 O O . PRO B 1 151 ? -19.281 -2.842 13.492 1 88.19 151 PRO B O 1
ATOM 2437 N N . MET B 1 152 ? -19.344 -2.576 15.758 1 76.88 152 MET B N 1
ATOM 2438 C CA . MET B 1 152 ? -18.125 -3.34 16.016 1 76.88 152 MET B CA 1
ATOM 2439 C C . MET B 1 152 ? -18.438 -4.832 16.109 1 76.88 152 MET B C 1
ATOM 2441 O O . MET B 1 152 ? -19.531 -5.227 16.5 1 76.88 152 MET B O 1
#

Solvent-accessible surface area (backbone atoms only — not comparable to full-atom values): 15612 Å² total; per-residue (Å²): 120,73,68,68,37,76,48,48,33,33,24,69,80,58,66,35,27,35,38,35,47,37,61,60,79,41,31,25,35,36,13,39,66,65,56,12,23,45,33,22,9,51,32,28,35,43,35,28,32,52,48,88,31,52,43,77,74,33,76,49,89,87,44,59,40,65,31,58,38,85,96,41,64,49,36,35,38,36,24,26,55,63,68,44,6,52,42,37,35,39,31,67,84,75,48,30,34,33,36,34,58,40,22,38,44,54,47,98,86,66,44,57,62,66,41,91,73,53,55,58,65,31,30,20,19,43,82,58,41,76,63,87,74,62,69,88,56,50,37,13,59,32,52,77,92,73,45,54,73,50,88,130,121,72,70,67,37,74,44,50,33,32,23,70,81,58,63,34,26,34,38,36,48,38,63,59,80,41,33,24,35,38,13,38,67,65,56,11,22,45,31,21,8,50,31,28,36,41,34,28,33,54,47,89,31,53,42,77,73,33,76,48,88,88,41,60,39,68,29,58,38,85,94,42,62,48,35,34,38,37,24,26,56,63,68,42,5,52,43,36,36,39,32,67,85,73,49,29,34,32,38,35,59,40,22,38,43,53,48,98,87,66,45,57,63,67,40,90,71,53,54,60,64,31,31,20,20,43,83,58,43,77,63,85,74,62,71,90,54,50,37,13,60,31,51,78,92,74,45,55,73,49,88,132

pLDDT: mean 94.25, std 7.09, range [42.88, 98.62]

Secondary structure (DSSP, 8-state):
-GGG-EEEEE-SSSSSEEEEES--SEEEEE--HHHHHHHTSS-EEEEEEEGGGEEEEE--TTSEEEEE-TT-TTEEEEEETTT--EEEEEETTTTEEEEEGGGB-B-TTSPBTTHHHH---EEESGGG-SS---SSSEEBSSSTTTSPBPP-/-GGG-EEEEE-SSSSSEEEEES--SEEEEE--HHHHHHHTSS-EEEEEEEGGGEEEEE--TTSEEEEE-TT-TTEEEEEETTT--EEEEEETTTTEEEEEGGGB-B-TTSPBTTHHHH---EEESGGG-SS---SSSEEBSSSTTTSPBPP-

Nearest PDB structures (foldseek):
  8ajq-assembly2_C  TM=8.789E-01  e=3.467E-08  Pseudomonas aeruginosa PAO1
  1xa8-assembly1_A  TM=7.286E-01  e=6.205E-06  Paracoccus denitrificans
  3mao-assembly1_A  TM=5.572E-01  e=7.693E-01  Homo sapiens
  5kqk-assembly1_B  TM=6.736E-01  e=4.674E+00  Burkholderia pseudomallei 1710b
  6caw-assembly1_B  TM=6.717E-01  e=6.196E+00  Burkholderia pseudomallei 1710b

Foldseek 3Di:
DQQADKWKFDFDVPQWIKIFGGFFPAWAWEQDVVQCVLVVDLTFTKTKDALVRMDIPHDDPPQWDWDQDPVHNQKIWIAGNPPGGTAWIARNVVRMIMGTQVGIDADPVRHHPPCVRRPHQAYACCVNGPDDDDDDHWYFVHDPPPGDTDDD/DQQADKWKFAFDVPQWIKIFGHFFPAWAWEQDVVQCVLVVDLTFTKTKDALVRMDIPHDDPPQWDWDQDPVHSQKIWIAGNPPGGTAWIARNVVRMIMGTQVGIDADPVRHHPPCVRRPHQAYACCVNGPDDDDDDHWYFVHDPPPGDTDDD

Sequence (304 aa):
MSEDIETNGGCYCGKLRYAVKGLPLLSAYCHCTLCQRFDAAAFIHTIHFSSAAFSWTRYEEGKVNTFEVTDKPWKRRYRCADCGGSVASYNTKKDKWSVWGAQLDRDDAGKRKNWEQLKPTAHNFYETRMVDIADDLGKWSGYEGLSTRLPMMSEDIETNGGCYCGKLRYAVKGLPLLSAYCHCTLCQRFDAAAFIHTIHFSSAAFSWTRYEEGKVNTFEVTDKPWKRRYRCADCGGSVASYNTKKDKWSVWGAQLDRDDAGKRKNWEQLKPTAHNFYETRMVDIADDLGKWSGYEGLSTRLPM